Protein AF-A0A0F9EP95-F1 (afdb_monomer)

InterPro domains:
  IPR003856 Polysaccharide chain length determinant, N-terminal domain [PF02706] (21-110)
  IPR050445 Bacterial polysaccharide biosynthesis and export [PTHR32309] (13-132)

Solvent-accessible surface area (backbone atoms only — not comparable to full-atom values): 13236 Å² total; per-residue (Å²): 135,89,81,87,86,76,74,73,67,69,64,61,64,62,61,63,61,64,67,70,72,62,81,59,64,66,62,54,51,49,59,48,60,77,41,41,67,59,54,50,51,53,51,50,51,54,48,50,52,51,51,53,49,69,71,55,56,81,85,86,84,82,88,85,88,85,86,84,87,77,84,91,66,90,74,62,92,89,56,55,91,75,48,61,81,64,50,54,66,51,52,50,53,50,52,53,51,50,63,68,28,66,68,54,47,46,51,53,34,65,74,67,46,71,85,65,86,84,77,75,53,52,41,82,83,51,16,67,56,44,27,68,69,50,75,64,92,49,94,84,38,64,49,77,56,60,97,83,44,70,92,31,42,35,15,60,78,80,81,88,82,92,79,84,88,70,59,82,90,48,67,92,60,60,69,45,79,42,84,47,78,94,54,27,34,36,35,19,43,81,86,67,50,75,79,48,72,49,42,76,96,56,92,124

Sequence (204 aa):
MNAQPTALAAKKQNRTEQASQEIDLMALLGALIDRKYFIIALTAAFMAIGVIYAVFSTPVYQATAMIQVEESGGSVPGFDDMSGMFESTSAAVTEIELLKSRSVIGEAVDILKLDVIAEPKLFPFIGGRAFRNFSPVNDGELAESSFGASSYAWGGESIGVFRFDVPRSAIGAAFTLVAQENNNIALLNGEGEQILAGKVGQEL

Mean predicted aligned error: 13.34 Å

Organism: NCBI:txid412755

pLDDT: mean 82.48, std 14.31, range [41.31, 97.69]

Structure (mmCIF, N/CA/C/O backbone):
data_AF-A0A0F9EP95-F1
#
_entry.id   AF-A0A0F9EP95-F1
#
loop_
_atom_site.group_PDB
_atom_site.id
_atom_site.type_symbol
_atom_site.label_atom_id
_atom_site.label_alt_id
_atom_site.label_comp_id
_atom_site.label_asym_id
_atom_site.label_entity_id
_atom_site.label_seq_id
_atom_site.pdbx_PDB_ins_code
_atom_site.Cartn_x
_atom_site.Cartn_y
_atom_site.Cartn_z
_atom_site.occupancy
_atom_site.B_iso_or_equiv
_atom_site.auth_seq_id
_atom_site.auth_comp_id
_atom_site.auth_asym_id
_atom_site.auth_atom_id
_atom_site.pdbx_PDB_model_num
ATOM 1 N N . MET A 1 1 ? 97.617 -19.178 -5.191 1.00 41.31 1 MET A N 1
ATOM 2 C CA . MET A 1 1 ? 97.284 -17.786 -5.562 1.00 41.31 1 MET A CA 1
ATOM 3 C C . MET A 1 1 ? 96.306 -17.818 -6.726 1.00 41.31 1 MET A C 1
ATOM 5 O O . MET A 1 1 ? 96.636 -18.444 -7.719 1.00 41.31 1 MET A O 1
ATOM 9 N N . ASN A 1 2 ? 95.168 -17.133 -6.543 1.00 42.12 2 ASN A N 1
ATOM 10 C CA . ASN A 1 2 ? 94.255 -16.521 -7.530 1.00 42.12 2 ASN A CA 1
ATOM 11 C C . ASN A 1 2 ? 93.471 -17.424 -8.507 1.00 42.12 2 ASN A C 1
ATOM 13 O O . ASN A 1 2 ? 94.014 -18.382 -9.026 1.00 42.12 2 ASN A O 1
ATOM 17 N N . ALA A 1 3 ? 92.234 -17.134 -8.926 1.00 45.03 3 ALA A N 1
ATOM 18 C CA . ALA A 1 3 ? 91.087 -16.355 -8.426 1.00 45.03 3 AL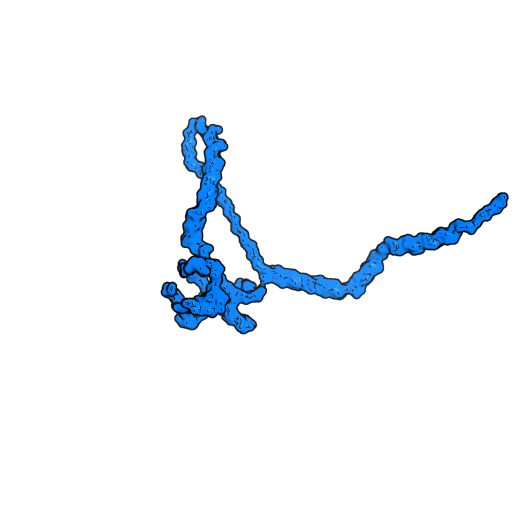A A CA 1
ATOM 19 C C . ALA A 1 3 ? 89.896 -16.669 -9.380 1.00 45.03 3 ALA A C 1
ATOM 21 O O . ALA A 1 3 ? 90.111 -16.920 -10.564 1.00 45.03 3 ALA A O 1
ATOM 22 N N . GLN A 1 4 ? 88.659 -16.675 -8.872 1.00 59.97 4 GLN A N 1
ATOM 23 C CA . GLN A 1 4 ? 87.399 -16.956 -9.594 1.00 59.97 4 GLN A CA 1
ATOM 24 C C . GLN A 1 4 ? 87.004 -15.877 -10.627 1.00 59.97 4 GLN A C 1
ATOM 26 O O . GLN A 1 4 ? 87.260 -14.697 -10.388 1.00 59.97 4 GLN A O 1
ATOM 31 N N . PRO A 1 5 ? 86.183 -16.236 -11.641 1.00 51.00 5 PRO A N 1
ATOM 32 C CA . PRO A 1 5 ? 85.228 -15.302 -12.231 1.00 51.00 5 PRO A CA 1
ATOM 33 C C . PRO A 1 5 ? 83.812 -15.915 -12.324 1.00 51.00 5 PRO A C 1
ATOM 35 O O . PRO A 1 5 ? 83.277 -16.090 -13.411 1.00 51.00 5 PRO A O 1
ATOM 38 N N . THR A 1 6 ? 83.169 -16.253 -11.200 1.00 56.44 6 THR A N 1
ATOM 39 C CA . THR A 1 6 ? 81.788 -16.805 -11.208 1.00 56.44 6 THR A CA 1
ATOM 40 C C . THR A 1 6 ? 80.704 -15.759 -10.894 1.00 56.44 6 THR A C 1
ATOM 42 O O . THR A 1 6 ? 79.516 -16.063 -10.907 1.00 56.44 6 THR A O 1
ATOM 45 N N . ALA A 1 7 ? 81.076 -14.499 -10.643 1.00 56.75 7 ALA A N 1
ATOM 46 C CA . ALA A 1 7 ? 80.154 -13.485 -10.114 1.00 56.75 7 ALA A CA 1
ATOM 47 C C . ALA A 1 7 ? 79.352 -12.689 -11.172 1.00 56.75 7 ALA A C 1
ATOM 49 O O . ALA A 1 7 ? 78.427 -11.961 -10.814 1.00 56.75 7 ALA A O 1
ATOM 50 N N . LEU A 1 8 ? 79.673 -12.798 -12.468 1.00 54.28 8 LEU A N 1
ATOM 51 C CA . LEU A 1 8 ? 79.073 -11.940 -13.507 1.00 54.28 8 LEU A CA 1
ATOM 52 C C . LEU A 1 8 ? 77.791 -12.512 -14.143 1.00 54.28 8 LEU A C 1
ATOM 54 O O . LEU A 1 8 ? 76.966 -11.739 -14.626 1.00 54.28 8 LEU A O 1
ATOM 58 N N . ALA A 1 9 ? 77.577 -13.832 -14.107 1.00 54.56 9 ALA A N 1
AT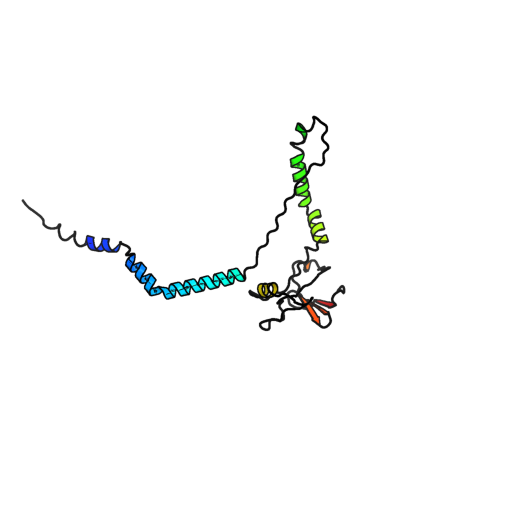OM 59 C CA . ALA A 1 9 ? 76.414 -14.468 -14.741 1.00 54.56 9 ALA A CA 1
ATOM 60 C C . ALA A 1 9 ? 75.147 -14.443 -13.859 1.00 54.56 9 ALA A C 1
ATOM 62 O O . ALA A 1 9 ? 74.055 -14.174 -14.353 1.00 54.56 9 ALA A O 1
ATOM 63 N N . ALA A 1 10 ? 75.285 -14.621 -12.541 1.00 53.34 10 ALA A N 1
ATOM 64 C CA . ALA A 1 10 ? 74.143 -14.704 -11.621 1.00 53.34 10 ALA A CA 1
ATOM 65 C C . ALA A 1 10 ? 73.413 -13.362 -11.400 1.00 53.34 10 ALA A C 1
ATOM 67 O O . ALA A 1 10 ? 72.238 -13.335 -11.041 1.00 53.34 10 ALA A O 1
ATOM 68 N N . LYS A 1 11 ? 74.078 -12.225 -11.648 1.00 50.66 11 LYS A N 1
ATOM 69 C CA . LYS A 1 11 ? 73.495 -10.888 -11.429 1.00 50.66 11 LYS A CA 1
ATOM 70 C C . LYS A 1 11 ? 72.565 -10.433 -12.562 1.00 50.66 11 LYS A C 1
ATOM 72 O O . LYS A 1 11 ? 71.775 -9.513 -12.367 1.00 50.66 11 LYS A O 1
ATOM 77 N N . LYS A 1 12 ? 72.646 -11.057 -13.744 1.00 50.16 12 LYS A N 1
ATOM 78 C CA . LYS A 1 12 ? 71.854 -10.659 -14.919 1.00 50.16 12 LYS A CA 1
ATOM 79 C C . LYS A 1 12 ? 70.459 -11.292 -14.935 1.00 50.16 12 LYS A C 1
ATOM 81 O O . LYS A 1 12 ? 69.536 -10.674 -15.444 1.00 50.16 12 LYS A O 1
ATOM 86 N N . GLN A 1 13 ? 70.309 -12.471 -14.334 1.00 52.34 13 GLN A N 1
ATOM 87 C CA . GLN A 1 13 ? 69.062 -13.242 -14.353 1.00 52.34 13 GLN A CA 1
ATOM 88 C C . GLN A 1 13 ? 68.036 -12.733 -13.323 1.00 52.34 13 GLN A C 1
ATOM 90 O O . GLN A 1 13 ? 66.847 -12.702 -13.601 1.00 52.34 13 GLN A O 1
ATOM 95 N N . ASN A 1 14 ? 68.503 -12.210 -12.183 1.00 49.94 14 ASN A N 1
ATOM 96 C CA . ASN A 1 14 ? 67.635 -11.692 -11.114 1.00 49.94 14 ASN A CA 1
ATOM 97 C C . ASN A 1 14 ? 67.017 -10.307 -11.410 1.00 49.94 14 ASN A C 1
ATOM 99 O O . ASN A 1 14 ? 66.084 -9.878 -10.741 1.00 49.94 14 ASN A O 1
ATOM 103 N N . ARG A 1 15 ? 67.539 -9.577 -12.405 1.00 53.16 15 ARG A N 1
ATOM 104 C CA . ARG A 1 15 ? 67.091 -8.209 -12.725 1.00 53.16 15 ARG A CA 1
ATOM 105 C C . ARG A 1 15 ? 65.854 -8.177 -13.630 1.00 53.16 15 ARG A C 1
ATOM 107 O O . ARG A 1 15 ? 65.212 -7.139 -13.730 1.00 53.16 15 ARG A O 1
ATOM 114 N N . THR A 1 16 ? 65.538 -9.293 -14.285 1.00 53.38 16 THR A N 1
ATOM 115 C CA . THR A 1 16 ? 64.411 -9.404 -15.222 1.00 53.38 16 THR A CA 1
ATOM 116 C C . THR A 1 16 ? 63.114 -9.817 -14.519 1.00 53.38 16 THR A C 1
ATOM 118 O O . THR A 1 16 ? 62.046 -9.417 -14.963 1.00 53.38 16 THR A O 1
ATOM 121 N N . GLU A 1 17 ? 63.182 -10.527 -13.386 1.00 54.16 17 GLU A N 1
ATOM 122 C CA . GLU A 1 17 ? 61.982 -10.935 -12.635 1.00 54.16 17 GLU A CA 1
ATOM 123 C C . GLU A 1 17 ? 61.414 -9.817 -11.741 1.00 54.16 17 GLU A C 1
ATOM 125 O O . GLU A 1 17 ? 60.195 -9.675 -11.649 1.00 54.16 17 GLU A O 1
ATOM 130 N N . GLN A 1 18 ? 62.256 -8.941 -11.172 1.00 53.56 18 GLN A N 1
ATOM 131 C CA . GLN A 1 18 ? 61.784 -7.796 -10.368 1.00 53.56 18 GLN A CA 1
ATOM 132 C C . GLN A 1 18 ? 61.058 -6.716 -11.190 1.00 53.56 18 GLN A C 1
ATOM 134 O O . GLN A 1 18 ? 60.214 -6.012 -10.646 1.00 53.56 18 GLN A O 1
ATOM 139 N N . ALA A 1 19 ? 61.325 -6.610 -12.496 1.00 54.78 19 ALA A N 1
ATOM 140 C CA . ALA A 1 19 ? 60.630 -5.672 -13.385 1.00 54.78 19 ALA A CA 1
ATOM 141 C C . ALA A 1 19 ? 59.186 -6.106 -13.721 1.00 54.78 19 ALA A C 1
ATOM 143 O O . ALA A 1 19 ? 58.443 -5.339 -14.321 1.00 54.78 19 ALA A O 1
ATOM 144 N N . SER A 1 20 ? 58.783 -7.326 -13.337 1.00 56.78 20 SER A N 1
ATOM 145 C CA . SER A 1 20 ? 57.422 -7.845 -13.549 1.00 56.78 20 SER A CA 1
ATOM 146 C C . SER A 1 20 ? 56.467 -7.603 -12.371 1.00 56.78 20 SER A C 1
ATOM 148 O O . SER A 1 20 ? 55.285 -7.923 -12.470 1.00 56.78 20 SER A O 1
ATOM 150 N N . GLN A 1 21 ? 56.961 -7.034 -11.263 1.00 59.34 21 GLN A N 1
ATOM 151 C CA . GLN A 1 21 ? 56.152 -6.681 -10.087 1.00 59.34 21 GLN A CA 1
ATOM 152 C C . GLN A 1 21 ? 55.718 -5.209 -10.047 1.00 59.34 21 GLN A C 1
ATOM 154 O O . GLN A 1 21 ? 55.005 -4.812 -9.125 1.00 59.34 21 GLN A O 1
ATOM 159 N N . GLU A 1 22 ? 56.105 -4.396 -11.030 1.00 71.12 22 GLU A N 1
ATOM 160 C CA . GLU A 1 22 ? 55.574 -3.041 -11.164 1.00 71.12 22 GLU A CA 1
ATOM 161 C C . GLU A 1 22 ? 54.245 -3.085 -11.923 1.00 71.12 22 GLU A C 1
ATOM 163 O O . GLU A 1 22 ? 54.165 -3.528 -13.068 1.00 71.12 22 GLU A O 1
ATOM 168 N N . ILE A 1 23 ? 53.173 -2.646 -11.259 1.00 78.69 23 ILE A N 1
ATOM 169 C CA . ILE A 1 23 ? 51.866 -2.475 -11.894 1.00 78.69 23 ILE A CA 1
ATOM 170 C C . ILE A 1 23 ? 51.984 -1.306 -12.876 1.00 78.69 23 ILE A C 1
ATOM 172 O O . ILE A 1 23 ? 52.078 -0.150 -12.461 1.00 78.69 23 ILE A O 1
ATOM 176 N N . ASP A 1 24 ? 51.953 -1.601 -14.174 1.00 86.12 24 ASP A N 1
ATOM 177 C CA . ASP A 1 24 ? 51.918 -0.574 -15.212 1.00 86.12 24 ASP A CA 1
ATOM 178 C C . ASP A 1 24 ? 50.533 0.090 -15.253 1.00 86.12 24 ASP A C 1
ATOM 180 O O . ASP A 1 24 ? 49.562 -0.426 -15.819 1.00 86.12 24 ASP A O 1
ATOM 184 N N . LEU A 1 25 ? 50.444 1.263 -14.626 1.00 89.31 25 LEU A N 1
ATOM 185 C CA . LEU A 1 25 ? 49.214 2.051 -14.557 1.00 89.31 25 LEU A CA 1
ATOM 186 C C . LEU A 1 25 ? 48.765 2.554 -15.935 1.00 89.31 25 LEU A C 1
ATOM 188 O O . LEU A 1 25 ? 47.568 2.737 -16.159 1.00 89.31 25 LEU A O 1
ATOM 192 N N . MET A 1 26 ? 49.700 2.760 -16.866 1.00 89.00 26 MET A N 1
ATOM 193 C CA . MET A 1 26 ? 49.410 3.278 -18.202 1.00 89.00 26 MET A CA 1
ATOM 194 C C . MET A 1 26 ? 48.755 2.196 -19.066 1.00 89.00 26 MET A C 1
ATOM 196 O O . MET A 1 26 ? 47.751 2.456 -19.733 1.00 89.00 26 MET A O 1
ATOM 200 N N . ALA A 1 27 ? 49.273 0.966 -18.996 1.00 87.56 27 ALA A N 1
ATOM 201 C CA . ALA A 1 27 ? 48.677 -0.193 -19.659 1.00 87.56 27 ALA A CA 1
ATOM 202 C C . ALA A 1 27 ? 47.267 -0.498 -19.123 1.00 87.56 27 ALA A C 1
ATOM 204 O O . ALA A 1 27 ? 46.357 -0.811 -19.894 1.00 87.56 27 ALA A O 1
ATOM 205 N N . LEU A 1 28 ? 47.059 -0.343 -17.811 1.00 88.12 28 LEU A N 1
ATOM 206 C CA . LEU A 1 28 ? 45.762 -0.565 -17.171 1.00 88.12 28 LEU A CA 1
ATOM 207 C C . LEU A 1 28 ? 44.735 0.512 -17.564 1.00 88.12 28 LEU A C 1
ATOM 209 O O . LEU A 1 28 ? 43.579 0.187 -17.844 1.00 88.12 28 LEU A O 1
ATOM 213 N N . LEU A 1 29 ? 45.163 1.776 -17.670 1.00 90.81 29 LEU A N 1
ATOM 214 C CA . LEU A 1 29 ? 44.337 2.869 -18.191 1.00 90.81 29 LEU A CA 1
ATOM 215 C C . LEU A 1 29 ? 43.945 2.629 -19.660 1.00 90.81 29 LEU A C 1
ATOM 217 O O . LEU A 1 29 ? 42.784 2.819 -20.025 1.00 90.81 29 LEU A O 1
ATOM 221 N N . GLY A 1 30 ? 44.892 2.169 -20.486 1.00 90.69 30 GLY A N 1
ATOM 222 C CA . GLY A 1 30 ? 44.649 1.817 -21.889 1.00 90.69 30 GLY A CA 1
ATOM 223 C C . GLY A 1 30 ? 43.593 0.721 -22.039 1.00 90.69 30 GLY A C 1
ATOM 224 O O . GLY A 1 30 ? 42.611 0.905 -22.756 1.00 90.69 30 GLY A O 1
ATOM 225 N N . ALA A 1 31 ? 43.721 -0.364 -21.269 1.00 89.38 31 ALA A N 1
ATOM 226 C CA . ALA A 1 31 ? 42.742 -1.452 -21.255 1.00 89.38 31 ALA A CA 1
ATOM 227 C C . ALA A 1 31 ? 41.328 -0.987 -20.845 1.00 89.38 31 ALA A C 1
ATOM 229 O O . ALA A 1 31 ? 40.323 -1.503 -21.344 1.00 89.38 31 ALA A O 1
ATOM 230 N N . LEU A 1 32 ? 41.238 0.008 -19.956 1.00 90.06 32 LEU A N 1
ATOM 231 C CA . LEU A 1 32 ? 39.972 0.603 -19.530 1.00 90.06 32 LEU A CA 1
ATOM 232 C C . LEU A 1 32 ? 39.327 1.443 -20.645 1.00 90.06 32 LEU A C 1
ATOM 234 O O . LEU A 1 32 ? 38.124 1.335 -20.892 1.00 90.06 32 LEU A O 1
ATOM 238 N N . ILE A 1 33 ? 40.130 2.252 -21.346 1.00 93.19 33 ILE A N 1
ATOM 239 C CA . ILE A 1 33 ? 39.679 3.097 -22.462 1.00 93.19 33 ILE A CA 1
ATOM 240 C C . ILE A 1 33 ? 39.215 2.242 -23.648 1.00 93.19 33 ILE A C 1
ATOM 242 O O . ILE A 1 33 ? 38.181 2.556 -24.248 1.00 93.19 33 ILE A O 1
ATOM 246 N N . ASP A 1 34 ? 39.907 1.139 -23.942 1.00 94.06 34 ASP A N 1
ATOM 247 C CA . ASP A 1 34 ? 39.533 0.200 -25.008 1.00 94.06 34 ASP A CA 1
ATOM 248 C C . ASP A 1 34 ? 38.129 -0.386 -24.793 1.00 94.06 34 ASP A C 1
ATOM 250 O O . ASP A 1 34 ? 37.372 -0.592 -25.743 1.00 94.06 34 ASP A O 1
ATOM 254 N N . ARG A 1 35 ? 37.731 -0.591 -23.529 1.00 94.25 35 ARG A N 1
ATOM 255 C CA . ARG A 1 35 ? 36.405 -1.101 -23.144 1.00 94.25 35 ARG A CA 1
ATOM 256 C C . ARG A 1 35 ? 35.442 -0.029 -22.628 1.00 94.25 35 ARG A C 1
ATOM 258 O O . ARG A 1 35 ? 34.422 -0.375 -22.027 1.00 94.25 35 ARG A O 1
ATOM 265 N N . LYS A 1 36 ? 35.674 1.256 -22.922 1.00 94.50 36 LYS A N 1
ATOM 266 C CA . LYS A 1 36 ? 34.827 2.369 -22.444 1.00 94.50 36 LYS A CA 1
ATOM 267 C C . LYS A 1 36 ? 33.330 2.175 -22.704 1.00 94.50 36 LYS A C 1
ATOM 269 O O . LYS A 1 36 ? 32.524 2.460 -21.829 1.00 94.50 36 LYS A O 1
ATOM 274 N N . TYR A 1 37 ? 32.943 1.636 -23.863 1.00 96.12 37 TYR A N 1
ATOM 275 C CA . TYR A 1 37 ? 31.529 1.409 -24.188 1.00 96.12 37 TYR A CA 1
ATOM 276 C C . TYR A 1 37 ? 30.890 0.321 -23.326 1.00 96.12 37 TYR A C 1
ATOM 278 O O . TYR A 1 37 ? 29.737 0.463 -22.938 1.00 96.12 37 TYR A O 1
ATOM 286 N N . PHE A 1 38 ? 31.637 -0.733 -22.987 1.00 95.81 38 PHE A N 1
ATOM 287 C CA . PHE A 1 38 ? 31.156 -1.775 -22.083 1.00 95.81 38 PHE A CA 1
ATOM 288 C C . PHE A 1 38 ? 30.943 -1.216 -20.674 1.00 95.81 38 PHE A C 1
ATOM 290 O O . PHE A 1 38 ? 29.901 -1.451 -20.069 1.00 95.81 38 PHE A O 1
ATOM 297 N N . ILE A 1 39 ? 31.895 -0.416 -20.185 1.00 95.00 39 ILE A N 1
ATOM 298 C CA . ILE A 1 39 ? 31.797 0.244 -18.876 1.00 95.00 39 ILE A CA 1
ATOM 299 C C . ILE A 1 39 ? 30.602 1.204 -18.849 1.00 95.00 39 ILE A C 1
ATOM 301 O O . ILE A 1 39 ? 29.812 1.164 -17.906 1.00 95.00 39 ILE A O 1
ATOM 305 N N . ILE A 1 40 ? 30.431 2.021 -19.893 1.00 96.81 40 ILE A N 1
ATOM 306 C CA . ILE A 1 40 ? 29.298 2.947 -20.015 1.00 96.81 40 ILE A CA 1
ATOM 307 C C . ILE A 1 40 ? 27.976 2.179 -20.058 1.00 96.81 40 ILE A C 1
ATOM 309 O O . ILE A 1 40 ? 27.063 2.528 -19.320 1.00 96.81 40 ILE A O 1
ATOM 313 N N . ALA A 1 41 ? 27.871 1.123 -20.869 1.00 97.19 41 ALA A N 1
ATOM 314 C CA . ALA A 1 41 ? 26.649 0.331 -20.982 1.00 97.19 41 ALA A CA 1
ATOM 315 C C . ALA A 1 41 ? 26.273 -0.337 -19.653 1.00 97.19 41 ALA A C 1
ATOM 317 O O . ALA A 1 41 ? 25.119 -0.268 -19.236 1.00 97.19 41 ALA A O 1
ATOM 318 N N . LEU A 1 42 ? 27.248 -0.930 -18.960 1.00 97.00 42 LEU A N 1
ATOM 319 C CA . LEU A 1 42 ? 27.025 -1.560 -17.662 1.00 97.00 42 LEU A CA 1
ATOM 320 C C . LEU A 1 42 ? 26.604 -0.526 -16.611 1.00 97.00 42 LEU A C 1
ATOM 322 O O . LEU A 1 42 ? 25.614 -0.723 -15.911 1.00 97.00 42 LEU A O 1
ATOM 326 N N . THR A 1 43 ? 27.309 0.606 -16.548 1.00 96.62 43 THR A N 1
ATOM 327 C CA . THR A 1 43 ? 26.975 1.716 -15.643 1.00 96.62 43 THR A CA 1
ATOM 328 C C . THR A 1 43 ? 25.569 2.246 -15.917 1.00 96.62 43 THR A C 1
ATOM 330 O O . THR A 1 43 ? 24.783 2.407 -14.988 1.00 96.62 43 THR A O 1
ATOM 333 N N . ALA A 1 44 ? 25.222 2.463 -17.187 1.00 96.94 44 ALA A N 1
ATOM 334 C CA . ALA A 1 44 ? 23.902 2.931 -17.593 1.00 96.94 44 ALA A CA 1
ATOM 335 C C . ALA A 1 44 ? 22.801 1.921 -17.242 1.00 96.94 44 ALA A C 1
ATOM 337 O O . ALA A 1 44 ? 21.732 2.324 -16.791 1.00 96.94 44 ALA A O 1
ATOM 338 N N . ALA A 1 45 ? 23.061 0.618 -17.384 1.00 97.56 45 ALA A N 1
ATOM 339 C CA . ALA A 1 45 ? 22.112 -0.424 -17.003 1.00 97.56 45 ALA A CA 1
ATOM 340 C C . ALA A 1 45 ? 21.834 -0.416 -15.490 1.00 97.56 45 ALA A C 1
ATOM 342 O O . ALA A 1 45 ? 20.674 -0.366 -15.081 1.00 97.56 45 ALA A O 1
ATOM 343 N N . PHE A 1 46 ? 22.874 -0.392 -14.651 1.00 97.69 46 PHE A N 1
ATOM 344 C CA . PHE A 1 46 ? 22.698 -0.304 -13.196 1.00 97.69 46 PHE A CA 1
ATOM 345 C C . PHE A 1 46 ? 22.063 1.021 -12.762 1.00 97.69 46 PHE A C 1
ATOM 347 O O . PHE A 1 46 ? 21.217 1.029 -11.868 1.00 97.69 46 PHE A O 1
ATOM 354 N N . MET A 1 47 ? 22.404 2.129 -13.425 1.00 97.25 47 MET A N 1
ATOM 355 C CA . MET A 1 47 ? 21.756 3.419 -13.201 1.00 97.25 47 MET A CA 1
ATOM 356 C C . MET A 1 47 ? 20.260 3.355 -13.531 1.00 97.25 47 MET A C 1
ATOM 358 O O . MET A 1 47 ? 19.449 3.810 -12.731 1.00 97.25 47 MET A O 1
A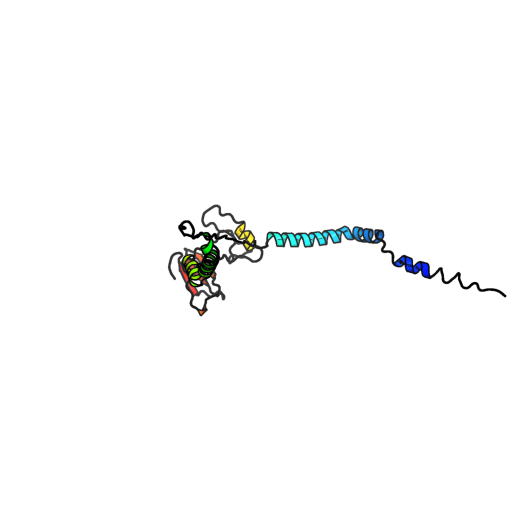TOM 362 N N . ALA A 1 48 ? 19.877 2.753 -14.661 1.00 96.94 48 ALA A N 1
ATOM 363 C CA . ALA A 1 48 ? 18.477 2.589 -15.043 1.00 96.94 48 ALA A CA 1
ATOM 364 C C . ALA A 1 48 ? 17.701 1.753 -14.015 1.00 96.94 48 ALA A C 1
ATOM 366 O O . ALA A 1 48 ? 16.607 2.144 -13.615 1.00 96.94 48 ALA A O 1
ATOM 367 N N . ILE A 1 49 ? 18.286 0.655 -13.524 1.00 95.69 49 ILE A N 1
ATOM 368 C CA . ILE A 1 49 ? 17.694 -0.158 -12.449 1.00 95.69 49 ILE A CA 1
ATOM 369 C C . ILE A 1 49 ? 17.517 0.677 -11.173 1.00 95.69 49 ILE A C 1
ATOM 371 O O . ILE A 1 49 ? 16.446 0.649 -10.569 1.00 95.69 49 ILE A O 1
ATOM 375 N N . GLY A 1 50 ? 18.531 1.456 -10.787 1.00 94.38 50 GLY A N 1
ATOM 376 C CA . GLY A 1 50 ? 18.460 2.343 -9.625 1.00 94.38 50 GLY A CA 1
ATOM 377 C C . GLY A 1 50 ? 17.368 3.408 -9.755 1.00 94.38 50 GLY A C 1
ATOM 378 O O . GLY A 1 50 ? 16.630 3.644 -8.803 1.00 94.38 50 GLY A O 1
ATOM 379 N N . VAL A 1 51 ? 17.210 4.003 -10.942 1.00 92.69 51 VAL A N 1
ATOM 380 C CA . VAL A 1 51 ? 16.141 4.973 -11.229 1.00 92.69 51 VAL A CA 1
ATOM 381 C C . VAL A 1 51 ? 14.767 4.313 -11.157 1.00 92.69 51 VAL A C 1
ATOM 383 O O . VAL A 1 51 ? 13.872 4.860 -10.519 1.00 92.69 51 VAL A O 1
ATOM 386 N N . ILE A 1 52 ? 14.594 3.133 -11.762 1.00 89.50 52 ILE A N 1
ATOM 387 C CA . ILE A 1 52 ? 13.349 2.358 -11.666 1.00 89.50 52 ILE A CA 1
ATOM 388 C C . ILE A 1 52 ? 13.020 2.117 -10.189 1.00 89.50 52 ILE A C 1
ATOM 390 O O . ILE A 1 52 ? 11.936 2.478 -9.737 1.00 89.50 52 ILE A O 1
ATOM 394 N N . TYR A 1 53 ? 13.969 1.602 -9.410 1.00 87.81 53 TYR A N 1
ATOM 395 C CA . TYR A 1 53 ? 13.765 1.362 -7.985 1.00 87.81 53 TYR A CA 1
ATOM 396 C C . TYR A 1 53 ? 13.378 2.638 -7.222 1.00 87.81 53 TYR A C 1
ATOM 398 O O . TYR A 1 53 ? 12.365 2.652 -6.528 1.00 87.81 53 TYR A O 1
ATOM 406 N N . ALA A 1 54 ? 14.130 3.728 -7.392 1.00 86.19 54 ALA A N 1
ATOM 407 C CA . ALA A 1 54 ? 13.868 4.992 -6.703 1.00 86.19 54 ALA A CA 1
ATOM 408 C C . ALA A 1 54 ? 12.481 5.569 -7.030 1.00 86.19 54 ALA A C 1
ATOM 410 O O . ALA A 1 54 ? 11.838 6.166 -6.170 1.00 86.19 54 ALA A O 1
ATOM 411 N N . VAL A 1 55 ? 12.007 5.379 -8.263 1.00 82.88 55 VAL A N 1
ATOM 412 C CA . VAL A 1 55 ? 10.715 5.898 -8.726 1.00 82.88 55 VAL A CA 1
ATOM 413 C C . VAL A 1 55 ? 9.531 5.025 -8.286 1.00 82.88 55 VAL A C 1
ATOM 415 O O . VAL A 1 55 ? 8.437 5.555 -8.078 1.00 82.88 55 VAL A O 1
ATOM 418 N N . PHE A 1 56 ? 9.721 3.708 -8.151 1.00 82.12 56 PHE A N 1
ATOM 419 C CA . PHE A 1 56 ? 8.660 2.765 -7.766 1.00 82.12 56 PHE A CA 1
ATOM 420 C C . PHE A 1 56 ? 8.650 2.395 -6.276 1.00 82.12 56 PHE A C 1
ATOM 422 O O . PHE A 1 56 ? 7.673 1.807 -5.815 1.00 82.12 56 PHE A O 1
ATOM 429 N N . SER A 1 57 ? 9.686 2.746 -5.511 1.00 80.44 57 SER A N 1
ATOM 430 C CA . SER A 1 57 ? 9.737 2.477 -4.071 1.00 80.44 57 SER A CA 1
ATOM 431 C C . SER A 1 57 ? 8.581 3.154 -3.329 1.00 80.44 57 SER A C 1
ATOM 433 O O . SER A 1 57 ? 8.246 4.317 -3.574 1.00 80.44 57 SER A O 1
ATOM 435 N N . THR A 1 58 ? 7.984 2.433 -2.381 1.00 78.75 58 THR A N 1
ATOM 436 C CA . THR A 1 58 ? 6.962 2.971 -1.479 1.00 78.75 58 THR A CA 1
ATOM 437 C C . THR A 1 58 ? 7.603 3.974 -0.512 1.00 78.75 58 THR A C 1
ATOM 439 O O . THR A 1 58 ? 8.611 3.630 0.115 1.00 78.75 58 THR A O 1
ATOM 442 N N . PRO A 1 59 ? 7.074 5.204 -0.373 1.00 76.44 59 PRO A N 1
ATOM 443 C CA . PRO A 1 59 ? 7.567 6.151 0.623 1.00 76.44 59 PRO A CA 1
ATOM 444 C C . PRO A 1 59 ? 7.284 5.636 2.039 1.00 76.44 59 PRO A C 1
ATOM 446 O O . PRO A 1 59 ? 6.197 5.134 2.316 1.00 76.44 59 PRO A O 1
ATOM 449 N N . VAL A 1 60 ? 8.262 5.770 2.936 1.00 83.12 60 VAL A N 1
ATOM 450 C CA . VAL A 1 60 ? 8.106 5.444 4.360 1.00 83.12 60 VAL A CA 1
ATOM 451 C C . VAL A 1 60 ? 7.779 6.734 5.103 1.00 83.12 60 VAL A C 1
ATOM 453 O O . VAL A 1 60 ? 8.608 7.642 5.157 1.00 83.12 60 VAL A O 1
ATOM 456 N N . TYR A 1 61 ? 6.568 6.827 5.652 1.00 84.50 61 TYR A N 1
ATOM 457 C CA . TYR A 1 61 ? 6.135 7.972 6.451 1.00 84.50 61 TYR A CA 1
ATOM 458 C C . TYR A 1 61 ? 6.321 7.678 7.937 1.00 84.50 61 TYR A C 1
ATOM 460 O O . TYR A 1 61 ? 5.933 6.616 8.420 1.00 84.50 61 TYR A O 1
ATOM 468 N N . GLN A 1 62 ? 6.897 8.634 8.664 1.00 87.19 62 GLN A N 1
ATOM 469 C CA . GLN A 1 62 ? 7.064 8.562 10.110 1.00 87.19 62 GLN A CA 1
ATOM 470 C C . GLN A 1 62 ? 6.338 9.738 10.761 1.00 87.19 62 GLN A C 1
ATOM 472 O O . GLN A 1 62 ? 6.607 10.894 10.435 1.00 87.19 62 GLN A O 1
ATOM 477 N N . ALA A 1 63 ? 5.435 9.434 11.690 1.00 89.44 63 ALA A N 1
ATOM 478 C CA . ALA A 1 63 ? 4.801 10.421 12.552 1.00 89.44 63 ALA A CA 1
ATOM 479 C C . ALA A 1 63 ? 5.504 10.430 13.916 1.00 89.44 63 ALA A C 1
ATOM 481 O O . ALA A 1 63 ? 5.716 9.375 14.514 1.00 89.44 63 ALA A O 1
ATOM 482 N N . THR A 1 64 ? 5.851 11.620 14.407 1.00 88.31 64 THR A N 1
ATOM 483 C CA . THR A 1 64 ? 6.446 11.823 15.734 1.00 88.31 64 THR A CA 1
ATOM 484 C C . THR A 1 64 ? 5.553 12.769 16.525 1.00 88.31 64 THR A C 1
ATOM 486 O O . THR A 1 64 ? 5.158 13.811 16.007 1.00 88.31 64 THR A O 1
ATOM 489 N N . ALA A 1 65 ? 5.256 12.421 17.776 1.00 86.88 65 ALA A N 1
ATOM 490 C CA . ALA A 1 65 ? 4.508 13.263 18.705 1.00 86.88 65 ALA A CA 1
ATOM 491 C C . ALA A 1 65 ? 5.359 13.565 19.947 1.00 86.88 65 ALA A C 1
ATOM 493 O O . ALA A 1 65 ? 6.156 12.730 20.376 1.00 86.88 65 ALA A O 1
ATOM 494 N N . MET A 1 66 ? 5.186 14.759 20.516 1.00 88.75 66 MET A N 1
ATOM 495 C CA . MET A 1 66 ? 5.800 15.183 21.775 1.00 88.75 66 MET A CA 1
ATOM 496 C C . MET A 1 66 ? 4.680 15.511 22.761 1.00 88.75 66 MET A C 1
ATOM 498 O O . MET A 1 66 ? 3.762 16.248 22.409 1.00 88.75 66 MET A O 1
ATOM 502 N N . ILE A 1 67 ? 4.752 14.953 23.969 1.00 81.25 67 ILE A N 1
ATOM 503 C CA . ILE A 1 67 ? 3.775 15.183 25.037 1.00 81.25 67 ILE A CA 1
ATOM 504 C C . ILE A 1 67 ? 4.504 15.865 26.190 1.00 81.25 67 ILE A C 1
ATOM 506 O O . ILE A 1 67 ? 5.541 15.376 26.641 1.00 81.25 67 ILE A O 1
ATOM 510 N N . GLN A 1 68 ? 3.962 16.994 26.636 1.00 82.38 68 GLN A N 1
ATOM 511 C CA . GLN A 1 68 ? 4.437 17.726 27.801 1.00 82.38 68 GLN A CA 1
ATOM 512 C C . GLN A 1 68 ? 3.462 17.500 28.954 1.00 82.38 68 GLN A C 1
ATOM 514 O O . GLN A 1 68 ? 2.257 17.665 28.782 1.00 82.38 68 GLN A O 1
ATOM 519 N N . VAL A 1 69 ? 4.002 17.121 30.110 1.00 75.75 69 VAL A N 1
ATOM 520 C CA . VAL A 1 69 ? 3.241 16.968 31.351 1.00 75.75 69 VAL A CA 1
ATOM 521 C C . VAL A 1 69 ? 3.408 18.254 32.153 1.00 75.75 69 VAL A C 1
ATOM 523 O O . VAL A 1 69 ? 4.536 18.689 32.393 1.00 75.75 69 VAL A O 1
ATOM 526 N N . GLU A 1 70 ? 2.293 18.876 32.524 1.00 71.50 70 GLU A N 1
ATOM 527 C CA . GLU A 1 70 ? 2.260 20.060 33.384 1.00 71.50 70 GLU A CA 1
ATOM 528 C C . GLU A 1 70 ? 1.667 19.675 34.737 1.00 71.50 70 GLU A C 1
ATOM 530 O O . GLU A 1 70 ? 0.615 19.041 34.811 1.00 71.50 70 GLU A O 1
ATOM 535 N N . GLU A 1 71 ? 2.333 20.059 35.822 1.00 66.25 71 GLU A N 1
ATOM 536 C CA . GLU A 1 71 ? 1.825 19.808 37.164 1.00 66.25 71 GLU A CA 1
ATOM 537 C C . GLU A 1 71 ? 0.718 20.805 37.501 1.00 66.25 71 GLU A C 1
ATOM 539 O O . GLU A 1 71 ? 0.938 22.013 37.608 1.00 66.25 71 GLU A O 1
ATOM 544 N N . SER A 1 72 ? -0.495 20.305 37.719 1.00 62.19 72 SER A N 1
ATOM 545 C CA . SER A 1 72 ? -1.570 21.112 38.282 1.00 62.19 72 SER A CA 1
ATOM 546 C C . SER A 1 72 ? -1.437 21.154 39.809 1.00 62.19 72 SER A C 1
ATOM 548 O O . SER A 1 72 ? -2.080 20.375 40.512 1.00 62.19 72 SER A O 1
ATOM 550 N N . GLY A 1 73 ? -0.600 22.053 40.334 1.00 53.97 73 GLY A N 1
ATOM 551 C CA . GLY A 1 73 ? -0.426 22.249 41.776 1.00 53.97 73 GLY A CA 1
ATOM 552 C C . GLY A 1 73 ? -0.184 23.712 42.141 1.00 53.97 73 GLY A C 1
ATOM 553 O O . GLY A 1 73 ? 0.883 24.255 41.885 1.00 53.97 73 GLY A O 1
ATOM 554 N N . GLY A 1 74 ? -1.169 24.366 42.763 1.00 58.09 74 GLY A N 1
ATOM 555 C CA . GLY A 1 74 ? -0.958 25.658 43.416 1.00 58.09 74 GLY A CA 1
ATOM 556 C C . GLY A 1 74 ? -0.042 25.475 44.624 1.00 58.09 74 GLY A C 1
ATOM 557 O O . GLY A 1 74 ? -0.465 24.911 45.633 1.00 58.09 74 GLY A O 1
ATOM 558 N N . SER A 1 75 ? 1.208 25.921 44.520 1.00 54.66 75 SER A N 1
ATOM 559 C CA . SER A 1 75 ? 2.198 25.771 45.582 1.00 54.66 75 SER A CA 1
ATOM 560 C C . SER A 1 75 ? 1.914 26.725 46.749 1.00 54.66 75 SER A C 1
ATOM 562 O O . SER A 1 75 ? 1.692 27.928 46.590 1.00 54.66 75 SER A O 1
ATOM 564 N N . VAL A 1 76 ? 1.901 26.177 47.967 1.00 61.50 76 VAL A N 1
ATOM 565 C CA . VAL A 1 76 ? 1.926 26.976 49.198 1.00 61.50 76 VAL A CA 1
ATOM 566 C C . VAL A 1 76 ? 3.364 27.484 49.379 1.00 61.50 76 VAL A C 1
ATOM 568 O O . VAL A 1 76 ? 4.288 26.663 49.381 1.00 61.50 76 VAL A O 1
ATOM 571 N N . PRO A 1 77 ? 3.594 28.803 49.538 1.00 62.09 77 PRO A N 1
ATOM 572 C CA . PRO A 1 77 ? 4.943 29.358 49.630 1.00 62.09 77 PRO A CA 1
ATOM 573 C C . PRO A 1 77 ? 5.767 28.693 50.743 1.00 62.09 77 PRO A C 1
ATOM 575 O O . PRO A 1 77 ? 5.373 28.720 51.908 1.00 62.09 77 PRO A O 1
ATOM 578 N N . GLY A 1 78 ? 6.918 28.115 50.382 1.00 66.62 78 GLY A N 1
ATOM 579 C CA . GLY A 1 78 ? 7.879 27.517 51.321 1.00 66.62 78 GLY A CA 1
ATOM 580 C C . GLY A 1 78 ? 7.903 25.982 51.404 1.00 66.62 78 GLY A C 1
ATOM 581 O O . GLY A 1 78 ? 8.745 25.458 52.126 1.00 66.62 78 GLY A O 1
ATOM 582 N N . PHE A 1 79 ? 7.039 25.263 50.673 1.00 61.50 79 PHE A N 1
ATOM 583 C CA . PHE A 1 79 ? 7.022 23.781 50.606 1.00 61.50 79 PHE A CA 1
ATOM 584 C C . PHE A 1 79 ? 7.410 23.198 49.227 1.00 61.50 79 PHE A C 1
ATOM 586 O O . PHE A 1 79 ? 7.458 21.979 49.046 1.00 61.50 79 PHE A O 1
ATOM 593 N N . ASP A 1 80 ? 7.702 24.077 48.268 1.00 60.62 80 ASP A N 1
ATOM 594 C CA . ASP A 1 80 ? 7.963 23.768 46.853 1.00 60.62 80 ASP A CA 1
ATOM 595 C C . ASP A 1 80 ? 9.290 23.006 46.647 1.00 60.62 80 ASP A C 1
ATOM 597 O O . ASP A 1 80 ? 9.379 22.054 45.877 1.00 60.62 80 ASP A O 1
ATOM 601 N N . ASP A 1 81 ? 10.314 23.359 47.431 1.00 59.06 81 ASP A N 1
ATOM 602 C CA . ASP A 1 81 ? 11.702 22.907 47.230 1.00 59.06 81 ASP A CA 1
ATOM 603 C C . ASP A 1 81 ? 11.957 21.446 47.666 1.00 59.06 81 ASP A C 1
ATOM 605 O O . ASP A 1 81 ? 13.000 20.868 47.367 1.00 59.06 81 ASP A O 1
ATOM 609 N N . MET A 1 82 ? 11.009 20.822 48.381 1.00 56.31 82 MET A N 1
ATOM 610 C CA . MET A 1 82 ? 11.118 19.428 48.850 1.00 56.31 82 MET A CA 1
ATOM 611 C C . MET A 1 82 ? 10.143 18.457 48.166 1.00 56.31 82 MET A C 1
ATOM 613 O O . MET A 1 82 ? 10.399 17.254 48.171 1.00 56.31 82 MET A O 1
ATOM 617 N N . SER A 1 83 ? 9.049 18.950 47.577 1.00 55.97 83 SER A N 1
ATOM 618 C CA . SER A 1 83 ? 8.010 18.133 46.925 1.00 55.97 83 SER A CA 1
ATOM 619 C C . SER A 1 83 ? 8.262 17.935 45.422 1.00 55.97 83 SER A C 1
ATOM 621 O O . SER A 1 83 ? 8.103 16.824 44.909 1.00 55.97 83 SER A O 1
ATOM 623 N N . GLY A 1 84 ? 8.788 18.954 44.729 1.00 56.06 84 GLY A N 1
ATOM 624 C CA . GLY A 1 84 ? 8.990 18.923 43.272 1.00 56.06 84 GLY A CA 1
ATOM 625 C C . GLY A 1 84 ? 10.026 17.910 42.755 1.00 56.06 84 GLY A C 1
ATOM 626 O O . GLY A 1 84 ? 10.016 17.561 41.574 1.00 56.06 84 GLY A O 1
ATOM 627 N N . MET A 1 85 ? 10.913 17.388 43.612 1.00 55.38 85 MET A N 1
ATOM 628 C CA . MET A 1 85 ? 12.009 16.501 43.180 1.00 55.38 85 MET A CA 1
ATOM 629 C C . MET A 1 85 ? 11.634 15.011 43.087 1.00 55.38 85 MET A C 1
ATOM 631 O O . MET A 1 85 ? 12.324 14.263 42.398 1.00 55.38 85 MET A O 1
ATOM 635 N N . PHE A 1 86 ? 10.572 14.567 43.768 1.00 56.44 86 PHE A N 1
ATOM 636 C CA . PHE A 1 86 ? 10.153 13.155 43.792 1.00 56.44 86 PHE A CA 1
ATOM 637 C C . PHE A 1 86 ? 8.781 12.911 43.150 1.00 56.44 86 PHE A C 1
ATOM 639 O O . PHE A 1 86 ? 8.547 11.825 42.618 1.00 56.44 86 PHE A O 1
ATOM 646 N N . GLU A 1 87 ? 7.884 13.896 43.172 1.00 57.25 87 GLU A N 1
ATOM 647 C CA . GLU A 1 87 ? 6.500 13.728 42.713 1.00 57.25 87 GLU A CA 1
ATOM 648 C C . GLU A 1 87 ? 6.366 13.892 41.186 1.00 57.25 87 GLU A C 1
ATOM 650 O O . GLU A 1 87 ? 5.713 13.077 40.530 1.00 57.25 87 GLU A O 1
ATOM 655 N N . SER A 1 88 ? 7.118 14.831 40.604 1.00 57.66 88 SER A N 1
ATOM 656 C CA . SER A 1 88 ? 7.106 15.179 39.173 1.00 57.66 88 SER A CA 1
ATOM 657 C C . SER A 1 88 ? 7.462 14.031 38.232 1.00 57.66 88 SER A C 1
ATOM 659 O O . SER A 1 88 ? 6.757 13.732 37.265 1.00 57.66 88 SER A O 1
ATOM 661 N N . THR A 1 89 ? 8.552 13.324 38.535 1.00 60.56 89 THR A N 1
ATOM 662 C CA . THR A 1 89 ? 9.001 12.186 37.722 1.00 60.56 89 THR A CA 1
ATOM 663 C C . THR A 1 89 ? 8.032 11.008 37.848 1.00 60.56 89 THR A C 1
ATOM 665 O O . THR A 1 89 ? 7.787 10.305 36.871 1.00 60.56 89 THR A O 1
ATOM 668 N N . SER A 1 90 ? 7.440 10.801 39.029 1.00 66.62 90 SER A N 1
ATOM 669 C CA . SER A 1 90 ? 6.505 9.699 39.279 1.00 66.62 90 SER A CA 1
ATOM 670 C C . SER A 1 90 ? 5.163 9.903 38.565 1.00 66.62 90 SER A C 1
ATOM 672 O O . SER A 1 90 ? 4.645 8.968 37.947 1.00 66.62 90 SER A O 1
ATOM 674 N N . ALA A 1 91 ? 4.623 11.127 38.587 1.00 70.25 91 ALA A N 1
ATOM 675 C CA . ALA A 1 91 ? 3.371 11.471 37.912 1.00 70.25 91 ALA A CA 1
ATOM 676 C C . ALA A 1 91 ? 3.482 11.302 36.388 1.00 70.25 91 ALA A C 1
ATOM 678 O O . ALA A 1 91 ? 2.674 10.591 35.792 1.00 70.25 91 ALA A O 1
ATOM 679 N N . ALA A 1 92 ? 4.542 11.840 35.774 1.00 75.44 92 ALA A N 1
ATOM 680 C CA . ALA A 1 92 ? 4.772 11.703 34.336 1.00 75.44 92 ALA A CA 1
ATOM 681 C C . ALA A 1 92 ? 4.958 10.236 33.904 1.00 75.44 92 ALA A C 1
ATOM 683 O O . ALA A 1 92 ? 4.399 9.809 32.895 1.00 75.44 92 ALA A O 1
ATOM 684 N N . VAL A 1 93 ? 5.703 9.433 34.675 1.00 80.31 93 VAL A N 1
ATOM 685 C CA . VAL A 1 93 ? 5.852 7.991 34.402 1.00 80.31 93 VAL A CA 1
ATOM 686 C C . VAL A 1 93 ? 4.505 7.272 34.509 1.00 80.31 93 VAL A C 1
ATOM 688 O O . VAL A 1 93 ? 4.196 6.439 33.660 1.00 80.31 93 VAL A O 1
ATOM 691 N N . THR A 1 94 ? 3.684 7.625 35.500 1.00 83.75 94 THR A N 1
ATOM 692 C CA . THR A 1 94 ? 2.349 7.038 35.685 1.00 83.75 94 THR A CA 1
ATOM 693 C C . THR A 1 94 ? 1.416 7.377 34.520 1.00 83.75 94 THR A C 1
ATOM 695 O O . THR A 1 94 ? 0.754 6.483 33.995 1.00 83.75 94 THR A O 1
ATOM 698 N N . GLU A 1 95 ? 1.389 8.629 34.057 1.00 81.12 95 GLU A N 1
ATOM 699 C CA . GLU A 1 95 ? 0.592 9.036 32.891 1.00 81.12 95 GLU A CA 1
ATOM 700 C C . GLU A 1 95 ? 1.059 8.360 31.599 1.00 81.12 95 GLU A C 1
ATOM 702 O O . GLU A 1 95 ? 0.233 7.893 30.815 1.00 81.12 95 GLU A O 1
ATOM 707 N N . ILE A 1 96 ? 2.374 8.232 31.392 1.00 84.88 96 ILE A N 1
ATOM 708 C CA . ILE A 1 96 ? 2.927 7.488 30.252 1.00 84.88 96 ILE A CA 1
ATOM 709 C C . ILE A 1 96 ? 2.464 6.024 30.287 1.00 84.88 96 ILE A C 1
ATOM 711 O O . ILE A 1 96 ? 2.111 5.468 29.244 1.00 84.88 96 ILE A O 1
ATOM 715 N N . GLU A 1 97 ? 2.458 5.393 31.461 1.00 86.38 97 GLU A N 1
ATOM 716 C CA . GLU A 1 97 ? 2.010 4.008 31.621 1.00 86.38 97 GLU A CA 1
ATOM 717 C C . GLU A 1 97 ? 0.500 3.871 31.357 1.00 86.38 97 GLU A C 1
ATOM 719 O O . GLU A 1 97 ? 0.068 2.930 30.688 1.00 86.38 97 GLU A O 1
ATOM 724 N N . LEU A 1 98 ? -0.301 4.848 31.802 1.00 88.19 98 LEU A N 1
ATOM 725 C CA . LEU A 1 98 ? -1.734 4.921 31.506 1.00 88.19 98 LEU A CA 1
ATOM 726 C C . LEU A 1 98 ? -2.003 5.094 30.007 1.00 88.19 98 LEU A C 1
ATOM 728 O O . LEU A 1 98 ? -2.846 4.383 29.465 1.00 88.19 98 LEU A O 1
ATOM 732 N N . LEU A 1 99 ? -1.263 5.965 29.312 1.00 86.81 99 LEU A N 1
ATOM 733 C CA . LEU A 1 99 ? -1.377 6.134 27.857 1.00 86.81 99 LEU A CA 1
ATOM 734 C C . LEU A 1 99 ? -1.012 4.856 27.091 1.00 86.81 99 LEU A C 1
ATOM 736 O O . LEU A 1 99 ? -1.598 4.569 26.050 1.00 86.81 99 LEU A O 1
ATOM 740 N N . LYS A 1 100 ? -0.067 4.066 27.610 1.00 87.38 100 LYS A N 1
ATOM 741 C CA . LYS A 1 100 ? 0.304 2.756 27.051 1.00 87.38 100 LYS A CA 1
ATOM 742 C C . LYS A 1 100 ? -0.664 1.634 27.431 1.00 87.38 100 LYS A C 1
ATOM 744 O O . LYS A 1 100 ? -0.518 0.513 26.935 1.00 87.38 100 LYS A O 1
ATOM 749 N N . SER A 1 101 ? -1.634 1.899 28.304 1.00 93.69 101 SER A N 1
ATOM 750 C CA . SER A 1 101 ? -2.599 0.896 28.736 1.00 93.69 101 SER A CA 1
ATOM 751 C C . SER A 1 101 ? -3.410 0.373 27.556 1.00 93.69 101 SER A C 1
ATOM 753 O O . SER A 1 101 ? -3.919 1.129 26.728 1.00 93.69 101 SER A O 1
ATOM 755 N N . ARG A 1 102 ? -3.626 -0.946 27.540 1.00 92.12 102 ARG A N 1
ATOM 756 C CA . ARG A 1 102 ? -4.500 -1.602 26.560 1.00 92.12 102 ARG A CA 1
ATOM 757 C C . ARG A 1 102 ? -5.930 -1.074 26.596 1.00 92.12 102 ARG A C 1
ATOM 759 O O . ARG A 1 102 ? -6.578 -1.103 25.561 1.00 92.12 102 ARG A O 1
ATOM 766 N N . SER A 1 103 ? -6.422 -0.621 27.752 1.00 92.75 103 SER A N 1
ATOM 767 C CA . SER A 1 103 ? -7.774 -0.062 27.851 1.00 92.75 103 SER A CA 1
ATOM 768 C C . SER A 1 103 ? -7.891 1.254 27.083 1.00 92.75 103 SER A C 1
ATOM 770 O O . SER A 1 103 ? -8.828 1.421 26.316 1.00 92.75 103 SER A O 1
ATOM 772 N N . VAL A 1 104 ? -6.906 2.145 27.237 1.00 91.69 104 VAL A N 1
ATOM 773 C CA . VAL A 1 104 ? -6.884 3.468 26.595 1.00 91.69 104 VAL A CA 1
ATOM 774 C C . VAL A 1 104 ? -6.598 3.339 25.100 1.00 91.69 104 VAL A C 1
ATOM 776 O O . VAL A 1 104 ? -7.312 3.915 24.283 1.00 91.69 104 VAL A O 1
ATOM 779 N N . ILE A 1 105 ? -5.593 2.540 24.723 1.00 91.62 105 ILE A N 1
ATOM 780 C CA . ILE A 1 105 ? -5.286 2.284 23.308 1.00 91.62 105 ILE A CA 1
ATOM 781 C C . ILE A 1 105 ? -6.449 1.555 22.630 1.00 91.62 105 ILE A C 1
ATOM 783 O O . ILE A 1 105 ? -6.794 1.897 21.506 1.00 91.62 105 ILE A O 1
ATOM 787 N N . GLY A 1 106 ? -7.055 0.569 23.298 1.00 92.06 106 GLY A N 1
ATOM 788 C CA . GLY A 1 106 ? -8.191 -0.182 22.766 1.00 92.06 106 GLY A CA 1
ATOM 789 C C . GLY A 1 106 ? -9.383 0.721 22.473 1.00 92.06 106 GLY A C 1
ATOM 790 O O . GLY A 1 106 ? -9.879 0.718 21.355 1.00 92.06 106 GLY A O 1
ATOM 791 N N . GLU A 1 107 ? -9.767 1.575 23.424 1.00 91.88 107 GLU A N 1
ATOM 792 C CA . GLU A 1 107 ? -10.849 2.543 23.219 1.00 91.88 107 GLU A CA 1
ATOM 793 C C . GLU A 1 107 ? -10.539 3.524 22.077 1.00 91.88 107 GLU A C 1
ATOM 795 O O . GLU A 1 107 ? -11.400 3.796 21.240 1.00 91.88 107 GLU A O 1
ATOM 800 N N . ALA A 1 108 ? -9.296 4.007 21.976 1.00 91.06 108 ALA A N 1
ATOM 801 C CA . ALA A 1 108 ? -8.881 4.857 20.863 1.00 91.06 108 ALA A CA 1
ATOM 802 C C . ALA A 1 108 ? -8.969 4.129 19.508 1.00 91.06 108 ALA A C 1
ATOM 804 O O . ALA A 1 108 ? -9.451 4.711 18.536 1.00 91.06 108 ALA A O 1
ATOM 805 N N . VAL A 1 109 ? -8.543 2.863 19.443 1.00 91.12 109 VAL A N 1
ATOM 806 C CA . VAL A 1 109 ? -8.669 2.012 18.249 1.00 91.12 109 VAL A CA 1
ATOM 807 C C . VAL A 1 109 ? -10.140 1.810 17.882 1.00 91.12 109 VAL A C 1
ATOM 809 O O . VAL A 1 109 ? -10.486 1.977 16.715 1.00 91.12 109 VAL A O 1
ATOM 812 N N . ASP A 1 110 ? -11.007 1.545 18.861 1.00 88.00 110 ASP A N 1
ATOM 813 C CA . ASP A 1 110 ? -12.436 1.287 18.653 1.00 88.00 110 ASP A CA 1
ATOM 814 C C . ASP A 1 110 ? -13.202 2.530 18.171 1.00 88.00 110 ASP A C 1
ATOM 816 O O . ASP A 1 110 ? -14.103 2.417 17.328 1.00 88.00 110 ASP A O 1
ATOM 820 N N . ILE A 1 111 ? -12.858 3.713 18.696 1.00 88.19 111 ILE A N 1
ATOM 821 C CA . ILE A 1 111 ? -13.442 5.003 18.292 1.00 88.19 111 ILE A CA 1
ATOM 822 C C . ILE A 1 111 ? -12.979 5.380 16.883 1.00 88.19 111 ILE A C 1
ATOM 824 O O . ILE A 1 111 ? -13.790 5.815 16.066 1.00 88.19 111 ILE A O 1
ATOM 828 N N . LEU A 1 112 ? -11.685 5.213 16.594 1.00 88.50 112 LEU A N 1
ATOM 829 C CA . LEU A 1 112 ? -11.078 5.601 15.319 1.00 88.50 112 LEU A CA 1
ATOM 830 C C . LEU A 1 112 ? -11.180 4.518 14.232 1.00 88.50 112 LEU A C 1
ATOM 832 O O . LEU A 1 112 ? -10.790 4.783 13.097 1.00 88.50 112 LEU A O 1
ATOM 836 N N . LYS A 1 113 ? -11.699 3.326 14.559 1.00 88.19 113 LYS A N 1
ATOM 837 C CA . LYS A 1 113 ? -11.822 2.169 13.650 1.00 88.19 113 LYS A CA 1
ATOM 838 C C . LYS A 1 113 ? -10.494 1.759 13.010 1.00 88.19 113 LYS A C 1
ATOM 840 O O . LYS A 1 113 ? -10.435 1.402 11.836 1.00 88.19 113 LYS A O 1
ATOM 845 N N . LEU A 1 114 ? -9.412 1.816 13.791 1.00 87.12 114 LEU A N 1
ATOM 846 C CA . LEU A 1 114 ? -8.056 1.481 13.322 1.00 87.12 114 LEU A CA 1
ATOM 847 C C . LEU A 1 114 ? -7.808 -0.032 13.209 1.00 87.12 114 LEU A C 1
ATOM 849 O O . LEU A 1 114 ? -6.711 -0.458 12.852 1.00 87.12 114 LEU A O 1
ATOM 853 N N . ASP A 1 115 ? -8.813 -0.842 13.524 1.00 88.19 115 ASP A N 1
ATOM 854 C CA . ASP A 1 115 ? -8.846 -2.290 13.361 1.00 88.19 115 ASP A CA 1
ATOM 855 C C . ASP A 1 115 ? -9.292 -2.729 11.953 1.00 88.19 115 ASP A C 1
ATOM 857 O O . ASP A 1 115 ? -9.062 -3.878 11.569 1.00 88.19 115 ASP A O 1
ATOM 861 N N . VAL A 1 116 ? -9.864 -1.818 11.156 1.00 89.75 116 VAL A N 1
ATOM 862 C CA . VAL A 1 116 ? -10.284 -2.071 9.772 1.00 89.75 116 VAL A CA 1
ATOM 863 C C . VAL A 1 116 ? -9.364 -1.332 8.802 1.00 89.75 116 VAL A C 1
ATOM 865 O O . VAL A 1 116 ? -9.379 -0.108 8.705 1.00 89.75 116 VAL A O 1
ATOM 868 N N . ILE A 1 117 ? -8.582 -2.091 8.034 1.00 91.19 117 ILE A N 1
ATOM 869 C CA . ILE A 1 117 ? -7.689 -1.552 7.004 1.00 91.19 117 ILE A CA 1
ATOM 870 C C . ILE A 1 117 ? -8.353 -1.739 5.640 1.00 91.19 117 ILE A C 1
ATOM 872 O O . ILE A 1 117 ? -8.533 -2.866 5.179 1.00 91.19 117 ILE A O 1
ATOM 876 N N . ALA A 1 118 ? -8.715 -0.631 4.994 1.00 92.06 118 ALA A N 1
ATOM 877 C CA . ALA A 1 118 ? -9.305 -0.627 3.662 1.00 92.06 118 ALA A CA 1
ATOM 878 C C . ALA A 1 118 ? -8.330 0.005 2.664 1.00 92.06 118 ALA A C 1
ATOM 880 O O . ALA A 1 118 ? -8.089 1.210 2.689 1.00 92.06 118 ALA A O 1
ATOM 881 N N . GLU A 1 119 ? -7.770 -0.820 1.781 1.00 92.12 119 GLU A N 1
ATOM 882 C CA . GLU A 1 119 ? -6.788 -0.395 0.784 1.00 92.12 119 GLU A CA 1
ATOM 883 C C . GLU A 1 119 ? -7.193 -0.854 -0.623 1.00 92.12 119 GLU A C 1
ATOM 885 O O . GLU A 1 119 ? -7.757 -1.943 -0.789 1.00 92.12 119 GLU A O 1
ATOM 890 N N . PRO A 1 120 ? -6.902 -0.052 -1.662 1.00 92.75 120 PRO A N 1
ATOM 891 C CA . PRO A 1 120 ? -7.143 -0.451 -3.038 1.00 92.75 120 PRO A CA 1
ATOM 892 C C . PRO A 1 120 ? -6.245 -1.634 -3.427 1.00 92.75 120 PRO A C 1
ATOM 894 O O . PRO A 1 120 ? -5.054 -1.678 -3.115 1.00 92.75 120 PRO A O 1
ATOM 897 N N . LYS A 1 121 ? -6.789 -2.586 -4.190 1.00 92.69 121 LYS A N 1
ATOM 898 C CA . LYS A 1 121 ? -6.010 -3.700 -4.748 1.00 92.69 121 LYS A CA 1
ATOM 899 C C . LYS A 1 121 ? -5.180 -3.214 -5.937 1.00 92.69 121 LYS A C 1
ATOM 901 O O . LYS A 1 121 ? -5.657 -3.201 -7.067 1.00 92.69 121 LYS A O 1
ATOM 906 N N . LEU A 1 122 ? -3.937 -2.814 -5.695 1.00 91.75 122 LEU A N 1
ATOM 907 C CA . LEU A 1 122 ? -3.063 -2.218 -6.713 1.00 91.75 122 LEU A CA 1
ATOM 908 C C . LEU A 1 122 ? -2.370 -3.266 -7.595 1.00 91.75 122 LEU A C 1
ATOM 910 O O . LEU A 1 122 ? -1.984 -4.341 -7.133 1.00 91.75 122 LEU A O 1
ATOM 914 N N . PHE A 1 123 ? -2.165 -2.935 -8.872 1.00 90.62 123 PHE A N 1
ATOM 915 C CA . PHE A 1 123 ? -1.380 -3.776 -9.778 1.00 90.62 123 PHE A CA 1
ATOM 916 C C . PHE A 1 123 ? 0.103 -3.827 -9.342 1.00 90.62 1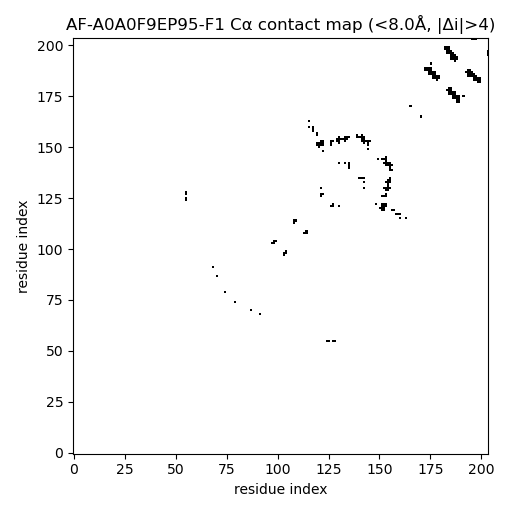23 PHE A C 1
ATOM 918 O O . PHE A 1 123 ? 0.665 -2.780 -8.995 1.00 90.62 123 PHE A O 1
ATOM 925 N N . PRO A 1 124 ? 0.777 -4.996 -9.377 1.00 86.31 124 PRO A N 1
ATOM 926 C CA . PRO A 1 124 ? 2.162 -5.120 -8.922 1.00 86.31 124 PRO A CA 1
ATOM 927 C C . PRO A 1 124 ? 3.128 -4.151 -9.617 1.00 86.31 124 PRO A C 1
ATOM 929 O O . PRO A 1 124 ? 3.018 -3.898 -10.817 1.00 86.31 124 PRO A O 1
ATOM 932 N N . PHE A 1 125 ? 4.110 -3.651 -8.862 1.00 83.56 125 PHE A N 1
ATOM 933 C CA . PHE A 1 125 ? 5.192 -2.741 -9.278 1.00 83.56 125 PHE A CA 1
ATOM 934 C C . PHE A 1 125 ? 4.765 -1.347 -9.765 1.00 83.56 125 PHE A C 1
ATOM 936 O O . PHE A 1 125 ? 5.353 -0.364 -9.326 1.00 83.56 125 PHE A O 1
ATOM 943 N N . ILE A 1 126 ? 3.762 -1.231 -10.640 1.00 86.44 126 ILE A N 1
ATOM 944 C CA . ILE A 1 126 ? 3.364 0.042 -11.266 1.00 86.44 126 ILE A CA 1
ATOM 945 C C . ILE A 1 126 ? 2.056 0.632 -10.728 1.00 86.44 126 ILE A C 1
ATOM 947 O O . ILE A 1 126 ? 1.878 1.849 -10.802 1.00 86.44 126 ILE A O 1
ATOM 951 N N . GLY A 1 127 ? 1.167 -0.191 -10.162 1.00 86.06 127 GLY A N 1
ATOM 952 C CA . GLY A 1 127 ? -0.183 0.223 -9.771 1.00 86.06 127 GLY A CA 1
ATOM 953 C C . GLY A 1 127 ? -0.182 1.340 -8.734 1.00 86.06 127 GLY A C 1
ATOM 954 O O . GLY A 1 127 ? -0.876 2.330 -8.911 1.00 86.06 127 GLY A O 1
ATOM 955 N N . GLY A 1 128 ? 0.681 1.264 -7.716 1.00 87.62 128 GLY A N 1
ATOM 956 C CA . GLY A 1 128 ? 0.761 2.312 -6.690 1.00 87.62 128 GLY A CA 1
ATOM 957 C C . GLY A 1 128 ? 1.208 3.679 -7.215 1.00 87.62 128 GLY A C 1
ATOM 958 O O . GLY A 1 128 ? 0.789 4.708 -6.690 1.00 87.62 128 GLY A O 1
AT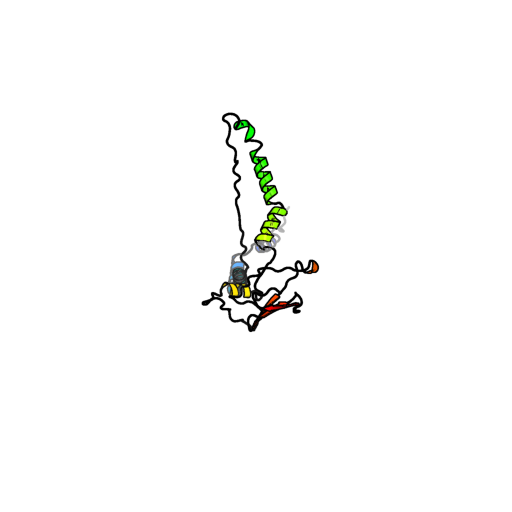OM 959 N N . ARG A 1 129 ? 2.023 3.722 -8.278 1.00 86.94 129 ARG A N 1
ATOM 960 C CA . ARG A 1 129 ? 2.383 4.988 -8.929 1.00 86.94 129 ARG A CA 1
ATOM 961 C C . ARG A 1 129 ? 1.262 5.487 -9.832 1.00 86.94 129 ARG A C 1
ATOM 963 O O . ARG A 1 129 ? 0.991 6.681 -9.811 1.00 86.94 129 ARG A O 1
ATOM 970 N N . ALA A 1 130 ? 0.646 4.599 -10.612 1.00 88.50 130 ALA A N 1
ATOM 971 C CA . ALA A 1 130 ? -0.484 4.955 -11.467 1.00 88.50 130 ALA A CA 1
ATOM 972 C C . ALA A 1 130 ? -1.632 5.541 -10.631 1.00 88.50 130 ALA A C 1
ATOM 974 O O . ALA A 1 130 ? -2.037 6.674 -10.875 1.00 88.50 130 ALA A O 1
ATOM 975 N N . PHE A 1 131 ? -2.007 4.840 -9.559 1.00 90.00 131 PHE A N 1
ATOM 976 C CA . PHE A 1 131 ? -3.040 5.254 -8.617 1.00 90.00 131 PHE A CA 1
ATOM 977 C C . PHE A 1 131 ? -2.746 6.616 -7.982 1.00 90.00 131 PHE A C 1
ATOM 979 O O . PHE A 1 131 ? -3.619 7.473 -7.927 1.00 90.00 131 PHE A O 1
ATOM 986 N N . ARG A 1 132 ? -1.499 6.859 -7.558 1.00 86.50 132 ARG A N 1
ATOM 987 C CA . ARG A 1 132 ? -1.092 8.140 -6.953 1.00 86.50 132 ARG A CA 1
ATOM 988 C C . ARG A 1 132 ? -1.030 9.301 -7.947 1.00 86.50 132 ARG A C 1
ATOM 990 O O . ARG A 1 132 ? -1.225 10.446 -7.557 1.00 86.50 132 ARG A O 1
ATOM 997 N N . ASN A 1 133 ? -0.674 9.026 -9.199 1.00 86.81 133 ASN A N 1
ATOM 998 C CA . ASN A 1 133 ? -0.544 10.055 -10.229 1.00 86.81 133 ASN A CA 1
ATOM 999 C C . ASN A 1 133 ? -1.889 10.425 -10.862 1.00 86.81 133 ASN A C 1
ATOM 1001 O O . ASN A 1 133 ? -1.970 11.445 -11.547 1.00 86.81 133 ASN A O 1
ATOM 1005 N N . PHE A 1 134 ? -2.918 9.604 -10.669 1.00 89.81 134 PHE A N 1
ATOM 1006 C CA . PHE A 1 134 ? -4.251 9.904 -11.148 1.00 89.81 134 PHE A CA 1
ATOM 1007 C C . PHE A 1 134 ? -4.847 11.075 -10.360 1.00 89.81 134 PHE A C 1
ATOM 1009 O O . PHE A 1 134 ? -4.868 11.077 -9.131 1.00 89.81 134 PHE A O 1
ATOM 1016 N N . SER A 1 135 ? -5.306 12.093 -11.082 1.00 85.56 135 SER A N 1
ATOM 1017 C CA . SER A 1 135 ? -6.005 13.249 -10.524 1.00 85.56 135 SER A CA 1
ATOM 1018 C C . SER A 1 135 ? -7.387 13.306 -11.169 1.00 85.56 135 SER A C 1
ATOM 1020 O O . SER A 1 135 ? -7.462 13.665 -12.346 1.00 85.56 135 SER A O 1
ATOM 1022 N N . PRO A 1 136 ? -8.453 12.912 -10.451 1.00 86.69 136 PRO A N 1
ATOM 1023 C CA . PRO A 1 136 ? -9.806 12.962 -10.988 1.00 86.69 136 PRO A CA 1
ATOM 1024 C C . PRO A 1 136 ? -10.204 14.416 -11.266 1.00 86.69 136 PRO A C 1
ATOM 1026 O O . PRO A 1 136 ? -9.903 15.314 -10.476 1.00 86.69 136 PRO A O 1
ATOM 1029 N N . VAL A 1 137 ? -10.871 14.654 -12.395 1.00 86.38 137 VAL A N 1
ATOM 1030 C CA . VAL A 1 137 ? -11.440 15.966 -12.738 1.00 86.38 137 VAL A CA 1
ATOM 1031 C C . VAL A 1 137 ? -12.824 16.111 -12.109 1.00 86.38 137 VAL A C 1
ATOM 1033 O O . VAL A 1 137 ? -13.202 17.211 -11.707 1.00 86.38 137 VAL A O 1
ATOM 1036 N N . ASN A 1 138 ? -13.564 15.005 -12.001 1.00 87.31 138 ASN A N 1
ATOM 1037 C CA . ASN A 1 138 ? -14.882 14.948 -11.374 1.00 87.31 138 ASN A CA 1
ATOM 1038 C C . ASN A 1 138 ? -14.882 14.028 -10.148 1.00 87.31 138 ASN A C 1
ATOM 1040 O O . ASN A 1 138 ? -14.158 13.032 -10.102 1.00 87.31 138 ASN A O 1
ATOM 1044 N N . ASP A 1 139 ? -15.751 14.320 -9.181 1.00 80.19 139 ASP A N 1
ATOM 1045 C CA . ASP A 1 139 ? -15.944 13.453 -8.019 1.00 80.19 139 ASP A CA 1
ATOM 1046 C C . ASP A 1 139 ? -16.400 12.052 -8.456 1.00 80.19 139 ASP A C 1
ATOM 1048 O O . ASP A 1 139 ? -17.394 11.895 -9.168 1.00 80.19 139 ASP A O 1
ATOM 1052 N N . GLY A 1 140 ? -15.663 11.029 -8.017 1.00 81.31 140 GLY A N 1
ATOM 1053 C CA . GLY A 1 140 ? -15.938 9.626 -8.342 1.00 81.31 140 GLY A CA 1
ATOM 1054 C C . GLY A 1 140 ? -15.434 9.166 -9.714 1.00 81.31 140 GLY A C 1
ATOM 1055 O O . GLY A 1 140 ? -15.763 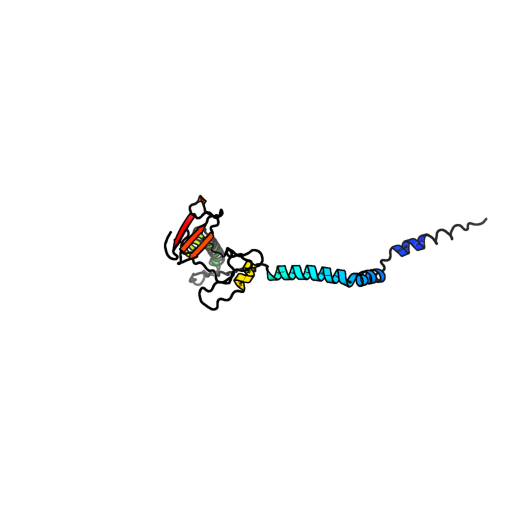8.057 -10.132 1.00 81.31 140 GLY A O 1
ATOM 1056 N N . GLU A 1 141 ? -14.649 9.982 -10.420 1.00 86.94 141 GLU A N 1
ATOM 1057 C CA . GLU A 1 141 ? -13.975 9.554 -11.645 1.00 86.94 141 GLU A CA 1
ATOM 1058 C C . GLU A 1 141 ? -12.935 8.467 -11.340 1.00 86.94 141 GLU A C 1
ATOM 1060 O O . GLU A 1 141 ? -12.112 8.616 -10.435 1.00 86.94 141 GLU A O 1
ATOM 1065 N N . LEU A 1 142 ? -12.980 7.376 -12.106 1.00 89.19 142 LEU A N 1
ATOM 1066 C CA . LEU A 1 142 ? -12.061 6.246 -11.987 1.00 89.19 142 LEU A CA 1
ATOM 1067 C C . LEU A 1 142 ? -11.100 6.229 -13.175 1.00 89.19 142 LEU A C 1
ATOM 1069 O O . LEU A 1 142 ? -11.495 6.501 -14.310 1.00 89.19 142 LEU A O 1
ATOM 1073 N N . ALA A 1 143 ? -9.844 5.878 -12.920 1.00 90.19 143 ALA A N 1
ATOM 1074 C CA . ALA A 1 143 ? -8.844 5.713 -13.959 1.00 90.19 143 ALA A CA 1
ATOM 1075 C C . ALA A 1 143 ? -9.182 4.521 -14.864 1.00 90.19 143 ALA A C 1
ATOM 1077 O O . ALA A 1 143 ? -9.626 3.467 -14.403 1.00 90.19 143 ALA A O 1
ATOM 1078 N N . GLU A 1 144 ? -8.906 4.651 -16.162 1.00 87.38 144 GLU A N 1
ATOM 1079 C CA . GLU A 1 144 ? -9.030 3.520 -17.078 1.00 87.38 144 GLU A CA 1
ATOM 1080 C C . GLU A 1 144 ? -8.034 2.410 -16.723 1.00 87.38 144 GLU A C 1
ATOM 1082 O O . GLU A 1 144 ? -6.834 2.639 -16.523 1.00 87.38 144 GLU A O 1
ATOM 1087 N N . SER A 1 145 ? -8.526 1.170 -16.696 1.00 87.94 145 SER A N 1
ATOM 1088 C CA . SER A 1 145 ? -7.676 0.021 -16.420 1.00 87.94 145 SER A CA 1
ATOM 1089 C C . SER A 1 145 ? -6.676 -0.206 -17.549 1.00 87.94 145 SER A C 1
ATOM 1091 O O . SER A 1 145 ? -7.058 -0.386 -18.707 1.00 87.94 145 SER A O 1
ATOM 1093 N N . SER A 1 146 ? -5.392 -0.273 -17.211 1.00 87.75 146 SER A N 1
ATOM 1094 C CA . SER A 1 146 ? -4.329 -0.566 -18.175 1.00 87.75 146 SER A CA 1
ATOM 1095 C C . SER A 1 146 ? -4.040 -2.071 -18.272 1.00 87.75 146 SER A C 1
ATOM 1097 O O . SER A 1 146 ? -4.316 -2.841 -17.352 1.00 87.75 146 SER A O 1
ATOM 1099 N N . PHE A 1 147 ? -3.465 -2.509 -19.400 1.00 84.88 147 PHE A N 1
ATOM 1100 C CA . PHE A 1 147 ? -2.999 -3.892 -19.636 1.00 84.88 147 PHE A CA 1
ATOM 1101 C C . PHE A 1 147 ? -4.067 -4.997 -19.495 1.00 84.88 147 PHE A C 1
ATOM 1103 O O . PHE A 1 147 ? -3.726 -6.158 -19.280 1.00 84.88 147 PHE A O 1
ATOM 1110 N N . GLY A 1 148 ? -5.357 -4.657 -19.597 1.00 84.75 148 GLY A N 1
ATOM 1111 C CA . GLY A 1 148 ? -6.457 -5.604 -19.369 1.00 84.75 148 GLY A CA 1
ATOM 1112 C C . GLY A 1 148 ? -6.613 -6.036 -17.905 1.00 84.75 148 GLY A C 1
ATOM 1113 O O . GLY A 1 148 ? -7.340 -6.983 -17.617 1.00 84.75 148 GLY A O 1
ATOM 1114 N N . ALA A 1 149 ? -5.941 -5.356 -16.973 1.00 89.81 149 ALA A N 1
ATOM 1115 C CA . ALA A 1 149 ? -5.947 -5.684 -15.555 1.00 89.81 149 ALA A CA 1
ATOM 1116 C C . ALA A 1 149 ? -7.075 -4.929 -14.826 1.00 89.81 149 ALA A C 1
ATOM 1118 O O . ALA A 1 149 ? -6.820 -4.088 -13.964 1.00 89.81 149 ALA A O 1
ATOM 1119 N N . SER A 1 150 ? -8.326 -5.218 -15.194 1.00 87.69 150 SER A N 1
ATOM 1120 C CA . SER A 1 150 ? -9.529 -4.552 -14.664 1.00 87.69 150 SER A CA 1
ATOM 1121 C C . SER A 1 150 ? -9.869 -4.918 -13.217 1.00 87.69 150 SER A C 1
ATOM 1123 O O . SER A 1 150 ? -10.640 -4.223 -12.570 1.00 87.69 150 SER A O 1
ATOM 1125 N N . SER A 1 151 ? -9.282 -5.991 -12.679 1.00 89.31 151 SER A N 1
ATOM 1126 C CA . SER A 1 151 ? -9.452 -6.398 -11.278 1.00 89.31 151 SER A CA 1
ATOM 1127 C C . SER A 1 151 ? -8.601 -5.598 -10.285 1.00 89.31 151 SER A C 1
ATOM 1129 O O . SER A 1 151 ? -8.571 -5.942 -9.103 1.00 89.31 151 SER A O 1
ATOM 1131 N N . TYR A 1 152 ? -7.822 -4.629 -10.768 1.00 92.12 152 TYR A N 1
ATOM 1132 C CA . TYR A 1 152 ? -6.918 -3.813 -9.967 1.00 92.12 152 TYR A CA 1
ATOM 1133 C C . TYR A 1 152 ? -7.341 -2.352 -10.017 1.00 92.12 152 TYR A C 1
ATOM 1135 O O . TYR A 1 152 ? -7.832 -1.882 -11.039 1.00 92.12 152 TYR A O 1
ATOM 1143 N N . ALA A 1 153 ? -7.090 -1.648 -8.923 1.00 92.25 153 ALA A N 1
ATOM 1144 C CA . ALA A 1 153 ? -7.292 -0.217 -8.821 1.00 92.25 153 ALA A CA 1
ATOM 1145 C C . ALA A 1 153 ? -6.172 0.536 -9.549 1.00 92.25 153 ALA A C 1
ATOM 1147 O O . ALA A 1 153 ? -4.981 0.265 -9.327 1.00 92.25 153 ALA A O 1
ATOM 1148 N N . TRP A 1 154 ? -6.558 1.480 -10.407 1.00 92.31 154 TRP A N 1
ATOM 1149 C CA . TRP A 1 154 ? -5.638 2.282 -11.220 1.00 92.31 154 TRP A CA 1
ATOM 1150 C C . TRP A 1 154 ? -5.659 3.769 -10.861 1.00 92.31 154 TRP A C 1
ATOM 1152 O O . TRP A 1 154 ? -4.705 4.465 -11.213 1.00 92.31 154 TRP A O 1
ATOM 1162 N N . GLY A 1 155 ? -6.677 4.247 -10.139 1.00 92.00 155 GLY A N 1
ATOM 1163 C CA . GLY A 1 155 ? -6.799 5.623 -9.665 1.00 92.00 155 GLY A CA 1
ATOM 1164 C C . GLY A 1 155 ? -8.251 6.036 -9.409 1.00 92.00 155 GLY A C 1
ATOM 1165 O O . GLY A 1 155 ? -9.140 5.737 -10.200 1.00 92.00 155 GLY A O 1
ATOM 1166 N N . GLY A 1 156 ? -8.481 6.779 -8.323 1.00 89.50 156 GLY A N 1
ATOM 1167 C CA . GLY A 1 156 ? -9.799 7.328 -7.973 1.00 89.50 156 GLY A CA 1
ATOM 1168 C C . GLY A 1 156 ? -10.685 6.388 -7.150 1.00 89.50 156 GLY A C 1
ATOM 1169 O O . GLY A 1 156 ? -11.657 6.841 -6.547 1.00 89.50 156 GLY A O 1
ATOM 1170 N N . GLU A 1 157 ? -10.339 5.103 -7.049 1.00 91.19 157 GLU A N 1
ATOM 1171 C CA . GLU A 1 157 ? -11.072 4.153 -6.217 1.00 91.19 157 GLU A CA 1
ATOM 1172 C C . GLU A 1 157 ? -10.901 4.490 -4.728 1.00 91.19 157 GLU A C 1
ATOM 1174 O O . GLU A 1 157 ? -9.788 4.573 -4.208 1.00 91.19 157 GLU A O 1
ATOM 1179 N N . SER A 1 158 ? -12.017 4.647 -4.022 1.00 88.88 158 SER A N 1
ATOM 1180 C CA . SER A 1 158 ? -12.044 4.880 -2.580 1.00 88.88 158 SER A CA 1
ATOM 1181 C C . SER A 1 158 ? -13.239 4.173 -1.959 1.00 88.88 158 SER A C 1
ATOM 1183 O O . SER A 1 158 ? -14.292 4.027 -2.583 1.00 88.88 158 SER A O 1
ATOM 1185 N N . ILE A 1 159 ? -13.071 3.728 -0.719 1.00 90.12 159 ILE A N 1
ATOM 1186 C CA . ILE A 1 159 ? -14.097 3.043 0.054 1.00 90.12 159 ILE A CA 1
ATOM 1187 C C . ILE A 1 159 ? -14.092 3.576 1.486 1.00 90.12 159 ILE A C 1
ATOM 1189 O O . ILE A 1 159 ? -13.059 3.612 2.150 1.00 90.12 159 ILE A O 1
ATOM 1193 N N . GLY A 1 160 ? -15.274 3.953 1.971 1.00 89.69 160 GLY A N 1
ATOM 1194 C CA . GLY A 1 160 ? -15.520 4.197 3.387 1.00 89.69 160 GLY A CA 1
ATOM 1195 C C . GLY A 1 160 ? -16.179 2.977 4.017 1.00 89.69 160 GLY A C 1
ATOM 1196 O O . GLY A 1 160 ? -17.310 2.642 3.666 1.00 89.69 160 GLY A O 1
ATOM 1197 N N . VAL A 1 161 ? -15.488 2.318 4.946 1.00 89.94 161 VAL A N 1
ATOM 1198 C CA . VAL A 1 161 ? -16.042 1.195 5.711 1.00 89.94 161 VAL A CA 1
ATOM 1199 C C . VAL A 1 161 ? -16.468 1.705 7.082 1.00 89.94 161 VAL A C 1
ATOM 1201 O O . VAL A 1 161 ? -15.633 2.124 7.873 1.00 89.94 161 VAL A O 1
ATOM 1204 N N . PHE A 1 162 ? -17.773 1.695 7.360 1.00 86.44 162 PHE A N 1
ATOM 1205 C CA . PHE A 1 162 ? -18.298 2.160 8.650 1.00 86.44 162 PHE A CA 1
ATOM 1206 C C . PHE A 1 162 ? -18.206 1.087 9.745 1.00 86.44 162 PHE A C 1
ATOM 1208 O O . PHE A 1 162 ? -17.880 1.384 10.893 1.00 86.44 162 PHE A O 1
ATOM 1215 N N . ARG A 1 163 ? -18.507 -0.167 9.391 1.00 86.19 163 ARG A N 1
ATOM 1216 C CA . ARG A 1 163 ? -18.475 -1.319 10.295 1.00 86.19 163 ARG A CA 1
ATOM 1217 C C . ARG A 1 163 ? -18.106 -2.569 9.504 1.00 86.19 163 ARG A C 1
ATOM 1219 O O . ARG A 1 163 ? -18.644 -2.776 8.418 1.00 86.19 163 ARG A O 1
ATOM 1226 N N . PHE A 1 164 ? -17.198 -3.377 10.040 1.00 91.06 164 PHE A N 1
ATOM 1227 C CA . PHE A 1 164 ? -16.776 -4.635 9.431 1.00 91.06 164 PHE A CA 1
ATOM 1228 C C . PHE A 1 164 ? -16.464 -5.660 10.520 1.00 91.06 164 PHE A C 1
ATOM 1230 O O . PHE A 1 164 ? -15.321 -5.828 10.935 1.00 91.06 164 PHE A O 1
ATOM 1237 N N . ASP A 1 165 ? -17.509 -6.327 11.003 1.00 90.00 165 ASP A N 1
ATOM 1238 C CA . ASP A 1 165 ? -17.383 -7.324 12.061 1.00 90.00 165 ASP A CA 1
ATOM 1239 C C . ASP A 1 165 ? -17.209 -8.714 11.453 1.00 90.00 165 ASP A C 1
ATOM 1241 O O . ASP A 1 165 ? -18.047 -9.182 10.680 1.00 90.00 165 ASP A O 1
ATOM 1245 N N . VAL A 1 166 ? -16.136 -9.404 11.835 1.00 91.44 166 VAL A N 1
ATOM 1246 C CA . VAL A 1 166 ? -15.847 -10.767 11.375 1.00 91.44 166 VAL A CA 1
ATOM 1247 C C . VAL A 1 166 ? -15.839 -11.753 12.544 1.00 91.44 166 VAL A C 1
ATOM 1249 O O . VAL A 1 166 ? -15.481 -11.393 13.670 1.00 91.44 166 VAL A O 1
ATOM 1252 N N . PRO A 1 167 ? -16.209 -13.029 12.324 1.00 92.50 167 PRO A N 1
ATOM 1253 C CA . PRO A 1 167 ? -16.066 -14.050 13.353 1.00 92.50 167 PRO A CA 1
ATOM 1254 C C . PRO A 1 167 ? -14.591 -14.228 13.732 1.00 92.50 167 PRO A C 1
ATOM 1256 O O . PRO A 1 167 ? -13.691 -14.003 12.925 1.00 92.50 167 PRO A O 1
ATOM 1259 N N . ARG A 1 168 ? -14.328 -14.717 14.951 1.00 92.06 168 ARG A N 1
ATOM 1260 C CA . ARG A 1 168 ? -12.954 -14.876 15.473 1.00 92.06 168 ARG A CA 1
ATOM 1261 C C . ARG A 1 168 ? -12.031 -15.697 14.566 1.00 92.06 168 ARG A C 1
ATOM 1263 O O . ARG A 1 168 ? -10.831 -15.466 14.564 1.00 92.06 168 ARG A O 1
ATOM 1270 N N . SER A 1 169 ? -12.584 -16.639 13.804 1.00 92.62 169 SER A N 1
ATOM 1271 C CA . SER A 1 169 ? -11.850 -17.467 12.839 1.00 92.62 169 SER A CA 1
ATOM 1272 C C . SER A 1 169 ? -11.372 -16.711 11.596 1.00 92.62 169 SER A C 1
ATOM 1274 O O . SER A 1 169 ? -10.494 -17.201 10.900 1.00 92.62 169 SER A O 1
ATOM 1276 N N . ALA A 1 170 ? -11.962 -15.552 11.305 1.00 91.19 170 ALA A N 1
ATOM 1277 C CA . ALA A 1 170 ? -11.672 -14.719 10.143 1.00 91.19 170 ALA A CA 1
ATOM 1278 C C . ALA A 1 170 ? -10.825 -13.480 10.485 1.00 91.19 170 ALA A C 1
ATOM 1280 O O . ALA A 1 170 ? -10.497 -12.694 9.599 1.00 91.19 170 ALA A O 1
ATOM 1281 N N . ILE A 1 171 ? -10.446 -13.297 11.755 1.00 91.12 171 ILE A N 1
ATOM 1282 C CA . ILE A 1 171 ? -9.548 -12.213 12.162 1.00 91.12 171 ILE A CA 1
ATOM 1283 C C . ILE A 1 171 ? -8.185 -12.411 11.488 1.00 91.12 171 ILE A C 1
ATOM 1285 O O . ILE A 1 171 ? -7.594 -13.488 11.565 1.00 91.12 171 ILE A O 1
ATOM 1289 N N . GLY A 1 172 ? -7.690 -11.360 10.831 1.00 89.94 172 GLY A N 1
ATOM 1290 C CA . GLY A 1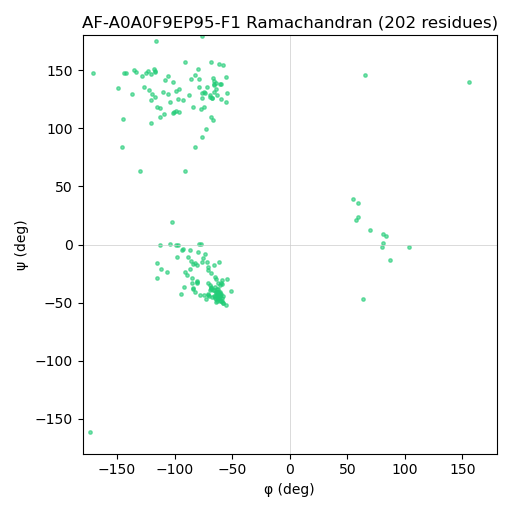 172 ? -6.441 -11.385 10.064 1.00 89.94 172 GLY A CA 1
ATOM 1291 C C . GLY A 1 172 ? -6.566 -11.991 8.661 1.00 89.94 172 GLY A C 1
ATOM 1292 O O . GLY A 1 172 ? -5.584 -11.992 7.921 1.00 89.94 172 GLY A O 1
ATOM 1293 N N . ALA A 1 173 ? -7.748 -12.481 8.272 1.00 92.44 173 ALA A N 1
ATOM 1294 C CA . ALA A 1 173 ? -8.013 -12.876 6.895 1.00 92.44 173 ALA A CA 1
ATOM 1295 C C . ALA A 1 173 ? -8.290 -11.639 6.027 1.00 92.44 173 ALA A C 1
ATOM 1297 O O . ALA A 1 173 ? -8.945 -10.691 6.459 1.00 92.44 173 ALA A O 1
ATOM 1298 N N . ALA A 1 174 ? -7.802 -11.664 4.787 1.00 93.00 174 ALA A N 1
ATOM 1299 C CA . ALA A 1 174 ? -8.077 -10.619 3.812 1.00 93.00 174 ALA A CA 1
ATOM 1300 C C . ALA A 1 174 ? -9.394 -10.891 3.074 1.00 93.00 174 ALA A C 1
ATOM 1302 O O . ALA A 1 174 ? -9.693 -12.031 2.708 1.00 93.00 174 ALA A O 1
ATOM 1303 N N . PHE A 1 175 ? -10.136 -9.822 2.799 1.00 94.31 175 PHE A N 1
ATOM 1304 C CA . PHE A 1 175 ? -11.361 -9.844 2.008 1.00 94.31 175 PHE A CA 1
ATOM 1305 C C . PHE A 1 175 ? -11.238 -8.858 0.853 1.00 94.31 175 PHE A C 1
ATOM 1307 O O . PHE A 1 175 ? -10.574 -7.830 0.970 1.00 94.31 175 PHE A O 1
ATOM 1314 N N . THR A 1 176 ? -11.873 -9.169 -0.273 1.00 94.44 176 THR A N 1
ATOM 1315 C CA . THR A 1 176 ? -11.922 -8.266 -1.428 1.00 94.44 176 THR A CA 1
ATOM 1316 C C . THR A 1 176 ? -13.348 -7.782 -1.615 1.00 94.44 176 THR A C 1
ATOM 1318 O O . THR A 1 176 ? -14.233 -8.586 -1.899 1.00 94.44 176 THR A O 1
ATOM 1321 N N . LEU A 1 177 ? -13.573 -6.475 -1.491 1.00 93.69 177 LEU A N 1
ATOM 1322 C CA . LEU A 1 177 ? -14.844 -5.876 -1.878 1.00 93.69 177 LEU A CA 1
ATOM 1323 C C . LEU A 1 177 ? -14.809 -5.499 -3.361 1.00 93.69 177 LEU A C 1
ATOM 1325 O O . LEU A 1 177 ? -13.888 -4.823 -3.816 1.00 93.69 177 LEU A O 1
ATOM 1329 N N . VAL A 1 178 ? -15.820 -5.930 -4.106 1.00 93.44 178 VAL A N 1
ATOM 1330 C CA . VAL A 1 178 ? -15.979 -5.656 -5.533 1.00 93.44 178 VAL A CA 1
ATOM 1331 C C . VAL A 1 178 ? -17.228 -4.810 -5.733 1.00 93.44 178 VAL A C 1
ATOM 1333 O O . VAL A 1 178 ? -18.335 -5.249 -5.417 1.00 93.44 178 VAL A O 1
ATOM 1336 N N . ALA A 1 179 ? -17.050 -3.606 -6.273 1.00 90.88 179 ALA A N 1
ATOM 1337 C CA . ALA A 1 179 ? -18.156 -2.782 -6.740 1.00 90.88 179 ALA A CA 1
ATOM 1338 C C . ALA A 1 179 ? -18.700 -3.343 -8.062 1.00 90.88 179 ALA A C 1
ATOM 1340 O O . ALA A 1 179 ? -17.944 -3.646 -8.985 1.00 90.88 179 ALA A O 1
ATOM 1341 N N . GLN A 1 180 ? -20.016 -3.495 -8.138 1.00 90.56 180 GLN A N 1
ATOM 1342 C CA . GLN A 1 180 ? -20.752 -3.977 -9.300 1.00 90.56 180 GLN A CA 1
ATOM 1343 C C . GLN A 1 180 ? -21.680 -2.877 -9.831 1.00 90.56 180 GLN A C 1
ATOM 1345 O O . GLN A 1 180 ? -21.829 -1.802 -9.245 1.00 90.56 180 GLN A O 1
ATOM 1350 N N . GLU A 1 181 ? -22.340 -3.156 -10.951 1.00 88.31 181 GLU A N 1
ATOM 1351 C CA . GLU A 1 181 ? -23.330 -2.253 -11.530 1.00 88.31 181 GLU A CA 1
ATOM 1352 C C . GLU A 1 181 ? -24.480 -1.949 -10.553 1.00 88.31 181 GLU A C 1
ATOM 1354 O O . GLU A 1 181 ? -24.825 -2.754 -9.684 1.00 88.31 181 GLU A O 1
ATOM 1359 N N . ASN A 1 182 ? -25.125 -0.792 -10.732 1.00 88.31 182 ASN A N 1
ATOM 1360 C CA . ASN A 1 182 ? -26.298 -0.360 -9.961 1.00 88.31 182 ASN A CA 1
ATOM 1361 C C . ASN A 1 182 ? -26.068 -0.258 -8.439 1.00 88.31 182 ASN A C 1
ATOM 1363 O O . ASN A 1 182 ? -26.980 -0.543 -7.657 1.00 88.31 182 ASN A O 1
ATOM 1367 N N . ASN A 1 183 ? -24.869 0.166 -8.020 1.00 88.94 183 ASN A N 1
ATOM 1368 C CA . ASN A 1 183 ? -24.455 0.273 -6.612 1.00 88.94 183 ASN A CA 1
ATOM 1369 C C . ASN A 1 183 ? -24.521 -1.056 -5.848 1.00 88.94 183 ASN A C 1
ATOM 1371 O O . ASN A 1 183 ? -24.656 -1.059 -4.621 1.00 88.94 183 ASN A O 1
ATOM 1375 N N . ASN A 1 184 ? -24.451 -2.181 -6.558 1.00 93.62 184 ASN A N 1
ATOM 1376 C CA . ASN A 1 184 ? -24.311 -3.478 -5.923 1.00 93.62 184 ASN A CA 1
ATOM 1377 C C . ASN A 1 184 ? -22.850 -3.696 -5.518 1.00 93.62 184 ASN A C 1
ATOM 1379 O O . ASN A 1 184 ? -21.927 -3.174 -6.142 1.00 93.62 184 ASN A O 1
ATOM 1383 N N . ILE A 1 185 ? -22.642 -4.474 -4.467 1.00 94.38 185 ILE A N 1
ATOM 1384 C CA . ILE A 1 185 ? -21.323 -4.857 -3.975 1.00 94.38 185 ILE A CA 1
ATOM 1385 C C . ILE A 1 185 ? -21.299 -6.355 -3.700 1.00 94.38 185 ILE A C 1
ATOM 1387 O O . ILE A 1 185 ? -22.309 -6.935 -3.299 1.00 94.38 185 ILE A O 1
ATOM 1391 N N . ALA A 1 186 ? -20.136 -6.966 -3.886 1.00 95.00 186 ALA A N 1
ATOM 1392 C CA . ALA A 1 186 ? -19.863 -8.343 -3.504 1.00 95.00 186 ALA A CA 1
ATOM 1393 C C . ALA A 1 186 ? -18.609 -8.391 -2.628 1.00 95.00 186 ALA A C 1
ATOM 1395 O O . ALA A 1 186 ? -17.610 -7.743 -2.937 1.00 95.00 186 ALA A O 1
ATOM 1396 N N . LEU A 1 187 ? -18.656 -9.159 -1.542 1.00 94.88 187 LEU A N 1
ATOM 1397 C CA . LEU A 1 187 ? -17.510 -9.420 -0.680 1.00 94.88 187 LEU A CA 1
ATOM 1398 C C . LEU A 1 187 ? -16.983 -10.823 -0.964 1.00 94.88 187 LEU A C 1
ATOM 1400 O O . LEU A 1 187 ? -17.713 -11.806 -0.825 1.00 94.88 187 LEU A O 1
ATOM 1404 N N . LEU A 1 188 ? -15.711 -10.902 -1.331 1.00 95.12 188 LEU A N 1
ATOM 1405 C CA . LEU A 1 188 ? -15.006 -12.145 -1.607 1.00 95.12 188 LEU A CA 1
ATOM 1406 C C . LEU A 1 188 ? -14.045 -12.480 -0.461 1.00 95.12 188 LEU A C 1
ATOM 1408 O O . LEU A 1 188 ? -13.422 -11.579 0.110 1.00 95.12 188 LEU A O 1
ATOM 1412 N N . ASN A 1 189 ? -13.883 -13.766 -0.153 1.00 93.75 189 ASN A N 1
ATOM 1413 C CA . ASN A 1 189 ? -12.822 -14.244 0.738 1.00 93.75 189 ASN A CA 1
ATOM 1414 C C . ASN A 1 189 ? -11.448 -14.255 0.035 1.00 93.75 189 ASN A C 1
ATOM 1416 O O . ASN A 1 189 ? -11.326 -13.947 -1.153 1.00 93.75 189 ASN A O 1
ATOM 1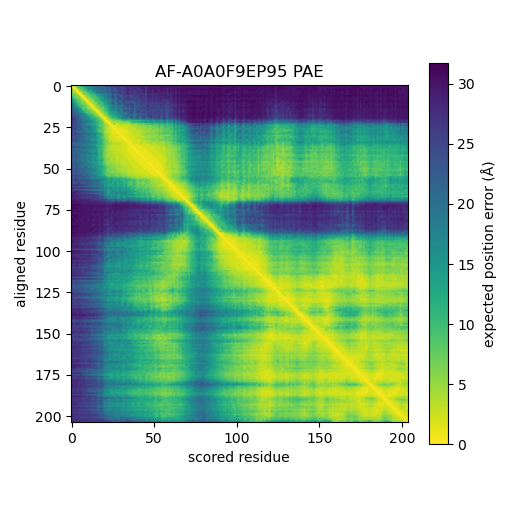420 N N . GLY A 1 190 ? -10.404 -14.658 0.765 1.00 88.75 190 GLY A N 1
ATOM 1421 C CA . GLY A 1 190 ? -9.053 -14.827 0.216 1.00 88.75 190 GLY A CA 1
ATOM 1422 C C . GLY A 1 190 ? -8.925 -15.882 -0.895 1.00 88.75 190 GLY A C 1
ATOM 1423 O O . GLY A 1 190 ? -7.933 -15.874 -1.618 1.00 88.75 190 GLY A O 1
ATOM 1424 N N . GLU A 1 191 ? -9.920 -16.756 -1.065 1.00 89.88 191 GLU A N 1
ATOM 1425 C CA . GLU A 1 191 ? -9.989 -17.769 -2.129 1.00 89.88 191 GLU A CA 1
ATOM 1426 C C . GLU A 1 191 ? -10.759 -17.269 -3.368 1.00 89.88 191 GLU A C 1
ATOM 1428 O O . GLU A 1 191 ? -10.791 -17.942 -4.397 1.00 89.88 191 GLU A O 1
ATOM 1433 N N . GLY A 1 192 ? -11.345 -16.067 -3.300 1.00 88.50 192 GLY A N 1
ATOM 1434 C CA . GLY A 1 192 ? -12.156 -15.479 -4.367 1.00 88.50 192 GLY A CA 1
ATOM 1435 C C . GLY A 1 192 ? -13.618 -15.933 -4.375 1.00 88.50 192 GLY A C 1
ATOM 1436 O O . GLY A 1 192 ? -14.351 -15.584 -5.300 1.00 88.50 192 GLY A O 1
ATOM 1437 N N . GLU A 1 193 ? -14.064 -16.679 -3.366 1.00 93.25 193 GLU A N 1
ATOM 1438 C CA . GLU A 1 193 ? -15.464 -17.067 -3.208 1.00 93.25 193 GLU A CA 1
ATOM 1439 C C . GLU A 1 193 ? -16.280 -15.910 -2.628 1.00 93.25 193 GLU A C 1
ATOM 1441 O O . GLU A 1 193 ? -15.869 -15.252 -1.669 1.00 93.25 193 GLU A O 1
ATOM 1446 N N . GLN A 1 194 ? -17.457 -15.674 -3.204 1.00 94.69 194 GLN A N 1
ATOM 1447 C CA . GLN A 1 194 ? -18.384 -14.659 -2.727 1.00 94.69 194 GLN A CA 1
ATOM 1448 C C . GLN A 1 194 ? -19.077 -15.117 -1.442 1.00 94.69 194 GLN A C 1
ATOM 1450 O O . GLN A 1 194 ? -19.836 -16.081 -1.450 1.00 94.69 194 GLN A O 1
ATOM 1455 N N . ILE A 1 195 ? -18.866 -14.371 -0.358 1.00 94.19 195 ILE A N 1
ATOM 1456 C CA . ILE A 1 195 ? -19.488 -14.639 0.944 1.00 94.19 195 ILE A CA 1
ATOM 1457 C C . ILE A 1 195 ? -20.769 -13.821 1.110 1.00 94.19 195 ILE A C 1
ATOM 1459 O O . ILE A 1 195 ? -21.774 -14.324 1.603 1.00 94.19 195 ILE A O 1
ATOM 1463 N N . LEU A 1 196 ? -20.729 -12.550 0.706 1.00 92.75 196 LEU A N 1
ATOM 1464 C CA . LEU A 1 196 ? -21.817 -11.590 0.891 1.00 92.75 196 LEU A CA 1
ATOM 1465 C C . LEU A 1 196 ? -22.039 -10.797 -0.396 1.00 92.75 196 LEU A C 1
ATOM 1467 O O . LEU A 1 196 ? -21.106 -10.553 -1.163 1.00 92.75 196 LEU A O 1
ATOM 1471 N N . ALA A 1 197 ? -23.281 -10.378 -0.620 1.00 93.94 197 ALA A N 1
ATOM 1472 C CA . ALA A 1 197 ? -23.643 -9.441 -1.672 1.00 93.94 197 ALA A CA 1
ATOM 1473 C C . ALA A 1 197 ? -24.734 -8.498 -1.180 1.00 93.94 197 ALA A C 1
ATOM 1475 O O . ALA A 1 197 ? -25.582 -8.878 -0.374 1.00 93.94 197 ALA A O 1
ATOM 1476 N N . GLY A 1 198 ? -24.708 -7.269 -1.677 1.00 93.00 198 GLY A N 1
ATOM 1477 C CA . GLY A 1 198 ? -25.558 -6.216 -1.159 1.00 93.00 198 GLY A CA 1
ATOM 1478 C C . GLY A 1 198 ? -25.503 -4.936 -1.957 1.00 93.00 198 GLY A C 1
ATOM 1479 O O . GLY A 1 198 ? -25.066 -4.929 -3.105 1.00 93.00 198 GLY A O 1
ATOM 1480 N N . LYS A 1 199 ? -25.936 -3.842 -1.332 1.00 93.44 199 LYS A N 1
ATOM 1481 C CA . LYS A 1 199 ? -25.908 -2.502 -1.918 1.00 93.44 199 LYS A CA 1
ATOM 1482 C C . LYS A 1 199 ? -25.129 -1.532 -1.050 1.00 93.44 199 LYS A C 1
ATOM 1484 O O . LYS A 1 199 ? -25.138 -1.639 0.173 1.00 93.44 199 LYS A O 1
ATOM 1489 N N . VAL A 1 200 ? -24.505 -0.549 -1.694 1.00 91.25 200 VAL A N 1
ATOM 1490 C CA . VAL A 1 200 ? -23.824 0.551 -1.001 1.00 91.25 200 VAL A CA 1
ATOM 1491 C C . VAL A 1 200 ? -24.792 1.234 -0.028 1.00 91.25 200 VAL A C 1
ATOM 1493 O O . VAL A 1 200 ? -25.916 1.580 -0.394 1.00 91.25 200 VAL A O 1
ATOM 1496 N N . GLY A 1 201 ? -24.349 1.418 1.218 1.00 89.06 201 GLY A N 1
ATOM 1497 C CA . GLY A 1 201 ? -25.123 2.066 2.282 1.00 89.06 201 GLY A CA 1
ATOM 1498 C C . GLY A 1 201 ? -26.158 1.175 2.977 1.00 89.06 201 GLY A C 1
ATOM 1499 O O . GLY A 1 201 ? -26.859 1.665 3.859 1.00 89.06 201 GLY A O 1
ATOM 1500 N N . GLN A 1 202 ? -26.265 -0.105 2.609 1.00 88.38 202 GLN A N 1
ATOM 1501 C CA . GLN A 1 202 ? -27.084 -1.083 3.327 1.00 88.38 202 GLN A CA 1
ATOM 1502 C C . GLN A 1 202 ? -26.201 -1.963 4.210 1.00 88.38 202 GLN A C 1
ATOM 1504 O O . GLN A 1 202 ? -25.106 -2.352 3.812 1.00 88.38 202 GLN A O 1
ATOM 1509 N N . GLU A 1 203 ? -26.688 -2.262 5.410 1.00 85.62 203 GLU A N 1
ATOM 1510 C CA . GLU A 1 203 ? -26.063 -3.242 6.296 1.00 85.62 203 GLU A CA 1
ATOM 1511 C C . GLU A 1 203 ? -26.295 -4.653 5.737 1.00 85.62 203 GLU A C 1
ATOM 1513 O O . GLU A 1 203 ? -27.403 -4.956 5.279 1.00 85.62 203 GLU A O 1
ATOM 1518 N N . LEU A 1 204 ? -25.240 -5.474 5.734 1.00 81.06 204 LEU A N 1
ATOM 1519 C CA . LEU A 1 204 ? -25.209 -6.833 5.183 1.00 81.06 204 LEU A CA 1
ATOM 1520 C C . LE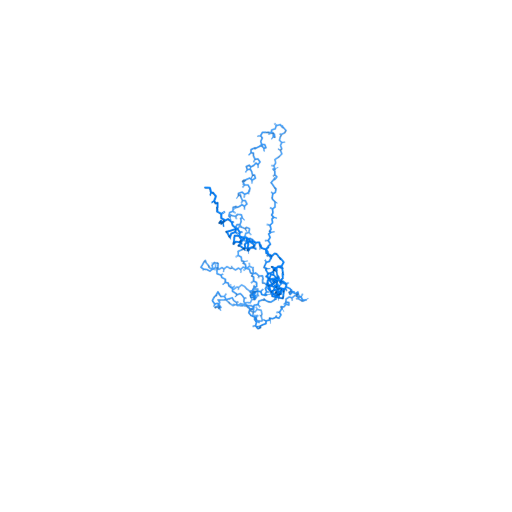U A 1 204 ? -24.912 -7.864 6.264 1.00 81.06 204 LEU A C 1
ATOM 1522 O O . LEU A 1 204 ? -24.134 -7.530 7.185 1.00 81.06 204 LEU A O 1
#

Radius of gyration: 36.34 Å; Cα contacts (8 Å, |Δi|>4): 132; chains: 1; bounding box: 124×47×76 Å

Foldseek 3Di:
DDDDDPPPPVVVVVVVVVVVPDDPPVVVVVVCVVCVVVVVVVVVVVVVVVVLCVLQDDDDDDDDDDDDDDDPDDDDPPPCVPCCPPPVVVVVVVVVVVCVDCVNVVVVCVVVVVQDDDDWAADPRCRVVQAVPDDDPDQQDADDDPPPPPNGGRYNDDDDDPDDDDPPVCRVWDWDWDQDPPQKIFIAGPVRDTDDIDGPPDDD

Nearest PDB structures (foldseek):
  8ptx-assembly1_A  TM=8.179E-01  e=1.313E+00  Homo sapiens
  8ato-assembly1_A  TM=6.886E-01  e=6.633E+00  Homo sapiens

Secondary structure (DSSP, 8-state):
------TTTHHHHHHHHGGGSS--HHHHHHHHHHTHHHHHHHHHHHHHHHHHHHHHSPP---------------PPTTSHHHHTTTHHHHHHHHHHHHHT-HHHHHHHHHHHTTT------BPTTTHHHHHHH---SSTT--PPPSTT-TTSB-SS-----S-----GGGTT---EEEE-GGGEEEEE-TTS-EEEEEETTS--